Protein AF-A0A535DMN7-F1 (afdb_monomer)

pLDDT: mean 96.38, std 3.2, range [77.69, 98.88]

Sequence (242 aa):
MRTTVVGSYPKIPNRPRPARLRLAINRRDRGEITDEEVAAVQDEVTLEVMEEQAEAGLDIITDGQVRWDDDQTYVMRALTGVEIGSLERYMDTNTYYRQPEIVGPVSWREPILVRDFQFAKEKSRKPVKAIITGAYTLAALSLDRHYGSRENLALAIAEALRDEIQALDAAGAEHIQVNDPMIVRSKDDVRTIRRTLNSMLDGVSAETGVYSWFGDAKGLLPALLDTPASVIGLDFVQGLDN

Solvent-accessible surface area (backbone atoms only — not comparable to full-atom values): 13164 Å² total; per-residue (Å²): 136,89,43,64,75,96,47,79,46,79,65,62,54,67,83,91,52,74,44,57,52,60,52,41,51,58,35,36,77,72,69,76,46,53,72,68,60,38,48,53,46,43,53,54,50,29,52,54,51,36,49,51,40,50,75,73,63,41,55,35,40,41,54,21,62,58,80,42,88,36,84,50,41,54,65,46,62,67,31,42,32,42,45,80,53,59,82,40,72,45,79,96,54,98,48,66,37,45,31,39,31,30,73,41,73,56,37,63,83,70,77,80,55,45,68,61,46,49,56,43,48,76,74,46,95,53,56,47,42,42,76,45,62,24,28,54,29,50,36,74,61,33,48,74,73,57,66,87,38,63,62,57,41,12,45,38,42,7,54,27,44,19,57,43,48,47,47,31,37,75,74,64,33,61,29,40,35,32,44,27,44,47,52,52,78,40,59,92,44,48,69,51,51,40,51,22,50,39,46,33,48,61,92,58,83,37,52,30,27,42,31,36,42,91,26,32,45,67,94,39,49,71,53,54,69,74,32,75,47,77,38,81,45,73,27,77,81,66,6,80,68,101

Nearest PDB structures (foldseek):
  4l64-assembly1_A  TM=8.401E-01  e=7.579E-16  Candida albicans SC5314
  3ppf-assembly1_A  TM=8.282E-01  e=5.667E-16  Candida albicans
  4l6o-assembly1_A  TM=8.278E-01  e=1.437E-15  Candida albicans SC5314
  4l61-assembly1_A  TM=8.411E-01  e=5.802E-15  Candida albicans SC5314
  4l65-assembly1_A  TM=7.862E-01  e=3.243E-15  Candida albicans SC5314

Foldseek 3Di:
DAFEDQAADDCQDDPPDHSQLVVLVVCVVVVNDDVVVSVVSLLVVLLVQQVVCVVVPHQEYESNCNVDPDQACQVQVQWPQWDFADWDDDPPDPDIDTAIERREQTAHDDARCLVVQLSSVVSHPHQYEAEHEFLLQNLVRHHYPYQPDSLRSSQSSLQRLLVNLVSNLVSPRQHYEYEYACCQVPLVVLVSSLNSQQSNCPPHPHQYEYAYDQEACVSNVVSRVVHPHPYYHGYVPNHVPD

Mean predicted aligned error: 2.99 Å

Secondary structure (DSSP, 8-state):
------S---SSPPTTS--HHHHHHHHHHTTSS-HHHHHHHHHHHHHHHHHHHHHTT-SSB--TTTT-SSTTHHHHTTSTTEEEEEEEE-TTSS-EEEEEEE-S-----S-SSHHHHHHHHHH-SS-BEEEEE-HHHHHHTSEESSSSSHHHHHHHHHHHHHHHHHHHHHTT-SEEEEE-GGGGG-GGGHHHHHHHHHHHHTT--SEEEEE--SS--TTTHHHHHTSS-SEEE--TTT-TT-

Radius of gyration: 17.62 Å; Cα contacts (8 Å, |Δi|>4): 448; chains: 1; bounding box: 43×40×42 Å

Structure (mmCIF, N/CA/C/O backbone):
data_AF-A0A535DMN7-F1
#
_entry.id   AF-A0A535DMN7-F1
#
loop_
_atom_site.group_PDB
_atom_site.id
_atom_site.type_symbol
_atom_site.label_atom_id
_atom_site.label_alt_id
_atom_site.label_comp_id
_atom_site.label_asym_id
_atom_site.label_entity_id
_atom_site.label_seq_id
_atom_site.pdbx_PDB_ins_code
_atom_site.Cartn_x
_atom_site.Cartn_y
_atom_site.Cartn_z
_atom_site.occupancy
_atom_site.B_iso_or_equiv
_atom_site.auth_seq_id
_atom_site.auth_comp_id
_atom_site.auth_asym_id
_atom_site.auth_atom_id
_atom_site.pdbx_PDB_model_num
ATOM 1 N N . MET A 1 1 ? -14.700 -20.522 -2.788 1.00 83.69 1 MET A N 1
ATOM 2 C CA . MET A 1 1 ? -13.655 -19.818 -2.016 1.00 83.69 1 MET A CA 1
ATOM 3 C C . MET A 1 1 ? -12.766 -19.126 -3.032 1.00 83.69 1 MET A C 1
ATOM 5 O O . MET A 1 1 ? -12.357 -19.818 -3.951 1.00 83.69 1 MET A O 1
ATOM 9 N N . ARG A 1 2 ? -12.573 -17.802 -2.938 1.00 94.00 2 ARG A N 1
ATOM 10 C CA . ARG A 1 2 ? -11.680 -17.050 -3.838 1.00 94.00 2 ARG A CA 1
ATOM 11 C C . ARG A 1 2 ? -10.248 -17.133 -3.300 1.00 94.00 2 ARG A C 1
ATOM 13 O O . ARG A 1 2 ? -10.058 -17.059 -2.089 1.00 94.00 2 ARG A O 1
ATOM 20 N N . THR A 1 3 ? -9.269 -17.289 -4.178 1.00 97.06 3 THR A N 1
ATOM 21 C CA . THR A 1 3 ? -7.837 -17.338 -3.860 1.00 97.06 3 THR A CA 1
ATOM 22 C C . THR A 1 3 ? -7.132 -16.065 -4.333 1.00 97.06 3 THR A C 1
ATOM 24 O O . THR A 1 3 ? -7.413 -15.540 -5.408 1.00 97.06 3 THR A O 1
ATOM 27 N N . THR A 1 4 ? -6.227 -15.543 -3.508 1.00 97.69 4 THR A N 1
ATOM 28 C CA . THR A 1 4 ? -5.419 -14.340 -3.772 1.00 97.69 4 THR A CA 1
ATOM 29 C C . THR A 1 4 ? -4.150 -14.406 -2.926 1.00 97.69 4 THR A C 1
ATOM 31 O O . THR A 1 4 ? -4.082 -15.166 -1.960 1.00 97.69 4 THR A O 1
ATOM 34 N N . VAL A 1 5 ? -3.166 -13.566 -3.238 1.00 96.25 5 VAL A N 1
ATOM 35 C CA . VAL A 1 5 ? -2.023 -13.275 -2.355 1.00 96.25 5 VAL A CA 1
ATOM 36 C C . VAL A 1 5 ? -2.242 -11.982 -1.570 1.00 96.25 5 VAL A C 1
ATOM 38 O O . VAL A 1 5 ? -3.097 -11.173 -1.941 1.00 96.25 5 VAL A O 1
ATOM 41 N N . VAL A 1 6 ? -1.480 -11.781 -0.488 1.00 93.44 6 VAL A N 1
ATOM 42 C CA . VAL A 1 6 ? -1.504 -10.529 0.290 1.00 93.44 6 VAL A CA 1
ATOM 43 C C . VAL A 1 6 ? -1.034 -9.373 -0.585 1.00 93.44 6 VAL A C 1
ATOM 45 O O . VAL A 1 6 ? -1.768 -8.405 -0.721 1.00 93.44 6 VAL A O 1
ATOM 48 N N . GLY A 1 7 ? 0.125 -9.479 -1.237 1.00 84.94 7 GLY A N 1
ATOM 49 C CA . GLY A 1 7 ? 0.566 -8.408 -2.123 1.00 84.94 7 GLY A CA 1
ATOM 50 C C . GLY A 1 7 ? 1.952 -8.560 -2.693 1.00 84.94 7 GLY A C 1
ATOM 51 O O . GLY A 1 7 ? 2.097 -8.844 -3.882 1.00 84.94 7 GLY A O 1
ATOM 52 N N . SER A 1 8 ? 2.943 -8.351 -1.833 1.00 88.19 8 SER A N 1
ATOM 53 C CA . SER A 1 8 ? 4.337 -8.256 -2.231 1.00 88.19 8 SER A CA 1
ATOM 54 C C . SER A 1 8 ? 4.855 -9.578 -2.789 1.00 88.19 8 SER A C 1
ATOM 56 O O . SER A 1 8 ? 4.625 -10.658 -2.238 1.00 88.19 8 SER A O 1
ATOM 58 N N . TYR A 1 9 ? 5.570 -9.478 -3.908 1.00 91.81 9 TYR A N 1
ATOM 59 C CA . TYR A 1 9 ? 6.209 -10.606 -4.569 1.00 91.81 9 TYR A CA 1
ATOM 60 C C . TYR A 1 9 ? 7.736 -10.460 -4.513 1.00 91.81 9 TYR A C 1
ATOM 62 O O . TYR A 1 9 ? 8.255 -9.340 -4.600 1.00 91.81 9 TYR A O 1
ATOM 70 N N . PRO A 1 10 ? 8.504 -11.557 -4.370 1.00 90.12 10 PRO A N 1
ATOM 71 C CA . PRO A 1 10 ? 9.959 -11.479 -4.385 1.00 90.12 10 PRO A CA 1
ATOM 72 C C . PRO A 1 10 ? 10.499 -10.841 -5.676 1.00 90.12 10 PRO A C 1
ATOM 74 O O . PRO A 1 10 ? 10.391 -11.399 -6.762 1.00 90.12 10 PRO A O 1
ATOM 77 N N . LYS A 1 11 ? 11.161 -9.683 -5.547 1.00 88.38 11 LYS A N 1
ATOM 78 C CA . LYS A 1 11 ? 11.798 -8.954 -6.669 1.00 88.38 11 LYS A CA 1
ATOM 79 C C . LYS A 1 11 ? 13.062 -9.640 -7.198 1.00 88.38 11 LYS A C 1
ATOM 81 O O . LYS A 1 11 ? 13.561 -9.314 -8.275 1.00 88.38 11 LYS A O 1
ATOM 86 N N . ILE A 1 12 ? 13.632 -10.539 -6.397 1.00 86.69 12 ILE A N 1
ATOM 87 C CA . ILE A 1 12 ? 14.799 -11.344 -6.749 1.00 86.69 12 ILE A CA 1
ATOM 88 C C . ILE A 1 12 ? 14.289 -12.763 -6.996 1.00 86.69 12 ILE A C 1
ATOM 90 O O . ILE A 1 12 ? 13.889 -13.425 -6.036 1.00 86.69 12 ILE A O 1
ATOM 94 N N . PRO A 1 13 ? 14.288 -13.236 -8.251 1.00 85.31 13 PRO A N 1
ATOM 95 C CA . PRO A 1 13 ? 13.779 -14.557 -8.560 1.00 85.31 13 PRO A CA 1
ATOM 96 C C . PRO A 1 13 ? 14.750 -15.643 -8.081 1.00 85.31 13 PRO A C 1
ATOM 98 O O . PRO A 1 13 ? 15.949 -15.412 -7.883 1.00 85.31 13 PRO A O 1
ATOM 101 N N . ASN A 1 14 ? 14.234 -16.863 -7.940 1.00 84.69 14 ASN A N 1
ATOM 102 C CA . ASN A 1 14 ? 15.066 -18.031 -7.683 1.00 84.69 14 ASN A CA 1
ATOM 103 C C . ASN A 1 14 ? 15.996 -18.309 -8.873 1.00 84.69 14 ASN A C 1
ATOM 105 O O . ASN A 1 14 ? 15.648 -18.104 -10.041 1.00 84.69 14 ASN A O 1
ATOM 109 N N . ARG A 1 15 ? 17.189 -18.840 -8.583 1.00 77.69 15 ARG A N 1
ATOM 110 C CA . ARG A 1 15 ? 18.098 -19.322 -9.632 1.00 77.69 15 ARG A CA 1
ATOM 111 C C . ARG A 1 15 ? 17.402 -20.411 -10.469 1.00 77.69 15 ARG A C 1
ATOM 113 O O . ARG A 1 15 ? 16.672 -21.218 -9.899 1.00 77.69 15 ARG A O 1
ATOM 120 N N . PRO A 1 16 ? 17.643 -20.469 -11.792 1.00 85.75 16 PRO A N 1
ATOM 121 C CA . PRO A 1 16 ? 18.689 -19.759 -12.538 1.00 85.75 16 PRO A CA 1
ATOM 122 C C . PRO A 1 16 ? 18.285 -18.381 -13.097 1.00 85.75 16 PRO A C 1
ATOM 124 O O . PRO A 1 16 ? 19.069 -17.801 -13.847 1.00 85.75 16 PRO A O 1
ATOM 127 N N . ARG A 1 17 ? 17.101 -17.839 -12.772 1.00 85.19 17 ARG A N 1
ATOM 128 C CA . ARG A 1 17 ? 16.647 -16.572 -13.367 1.00 85.19 17 ARG A CA 1
ATOM 129 C C . ARG A 1 17 ? 17.507 -15.385 -12.904 1.00 85.19 17 ARG A C 1
ATOM 131 O O . ARG A 1 17 ? 17.842 -15.296 -11.720 1.00 85.19 17 ARG A O 1
ATOM 138 N N . PRO A 1 18 ? 17.878 -14.462 -13.809 1.00 86.62 18 PRO A N 1
ATOM 139 C CA . PRO A 1 18 ? 18.653 -13.285 -13.442 1.00 86.62 18 PRO A CA 1
ATOM 140 C C . PRO A 1 18 ? 17.801 -12.279 -12.658 1.00 86.62 18 PRO A C 1
ATOM 142 O O . PRO A 1 18 ? 16.643 -12.038 -12.987 1.00 86.62 18 PRO A O 1
ATOM 145 N N . ALA A 1 19 ? 18.396 -11.618 -11.662 1.00 92.75 19 ALA A N 1
ATOM 146 C CA . ALA A 1 19 ? 17.755 -10.551 -10.889 1.00 92.75 19 ALA A CA 1
ATOM 147 C C . ALA A 1 19 ? 17.706 -9.224 -11.678 1.00 92.75 19 ALA A C 1
ATOM 149 O O . ALA A 1 19 ? 18.347 -8.241 -11.301 1.00 92.75 19 ALA A O 1
ATOM 150 N N . ARG A 1 20 ? 16.980 -9.217 -12.806 1.00 94.19 20 ARG A N 1
ATOM 151 C CA . ARG A 1 20 ? 16.970 -8.133 -13.811 1.00 94.19 20 ARG A CA 1
ATOM 152 C C . ARG A 1 20 ? 16.668 -6.768 -13.202 1.00 94.19 20 ARG A C 1
ATOM 154 O O . ARG A 1 20 ? 17.431 -5.833 -13.423 1.00 94.19 20 ARG A O 1
ATOM 161 N N . LEU A 1 21 ? 15.633 -6.684 -12.367 1.00 95.19 21 LEU A N 1
ATOM 162 C CA . LEU A 1 21 ? 15.247 -5.440 -11.705 1.00 95.19 21 LEU A CA 1
ATOM 163 C C . LEU A 1 21 ? 16.353 -4.906 -10.785 1.00 95.19 21 LEU A C 1
ATOM 165 O O . LEU A 1 21 ? 16.725 -3.739 -10.869 1.00 95.19 21 LEU A O 1
ATOM 169 N N . ARG A 1 22 ? 16.956 -5.770 -9.959 1.00 94.69 22 ARG A N 1
ATOM 170 C CA . ARG A 1 22 ? 18.073 -5.383 -9.082 1.00 94.69 22 ARG A CA 1
ATOM 171 C C . ARG A 1 22 ? 19.278 -4.891 -9.882 1.00 94.69 22 ARG A C 1
ATOM 173 O O . ARG A 1 22 ? 19.917 -3.920 -9.488 1.00 94.69 22 ARG A O 1
ATOM 180 N N . LEU A 1 23 ? 19.594 -5.557 -10.992 1.00 95.50 23 LEU A N 1
ATOM 181 C CA . LEU A 1 23 ? 20.683 -5.148 -11.875 1.00 95.50 23 LEU A CA 1
ATOM 182 C C . LEU A 1 23 ? 20.391 -3.793 -12.526 1.00 95.50 23 LEU A C 1
ATOM 184 O O . LEU A 1 23 ? 21.277 -2.946 -12.526 1.00 95.50 23 LEU A O 1
ATOM 188 N N . ALA A 1 24 ? 19.172 -3.569 -13.019 1.00 96.88 24 ALA A N 1
ATOM 189 C CA . ALA A 1 24 ? 18.755 -2.296 -13.603 1.00 96.88 24 ALA A CA 1
ATOM 190 C C . ALA A 1 24 ? 18.860 -1.147 -12.588 1.00 96.88 24 ALA A C 1
ATOM 192 O O . ALA A 1 24 ? 19.550 -0.168 -12.855 1.00 96.88 24 ALA A O 1
ATOM 193 N N . ILE A 1 25 ? 18.307 -1.317 -11.382 1.00 95.62 25 ILE A N 1
ATOM 194 C CA . ILE A 1 25 ? 18.413 -0.331 -10.291 1.00 95.62 25 ILE A CA 1
ATOM 195 C C . ILE A 1 25 ? 19.882 0.013 -10.006 1.00 95.62 25 ILE A C 1
ATOM 197 O O . ILE A 1 25 ? 20.256 1.182 -9.987 1.00 95.62 25 ILE A O 1
ATOM 201 N N . ASN A 1 26 ? 20.747 -0.999 -9.879 1.00 96.12 26 ASN A N 1
ATOM 202 C CA . ASN A 1 26 ? 22.170 -0.773 -9.625 1.00 96.12 26 ASN A CA 1
ATOM 203 C C . ASN A 1 26 ? 22.876 -0.047 -10.788 1.00 96.12 26 ASN A C 1
ATOM 205 O O . ASN A 1 26 ? 23.845 0.669 -10.553 1.00 96.12 26 ASN A O 1
ATOM 209 N N . ARG A 1 27 ? 22.464 -0.276 -12.044 1.00 97.69 27 ARG A N 1
ATOM 210 C CA . ARG A 1 27 ? 23.005 0.424 -13.225 1.00 97.69 27 ARG A CA 1
ATOM 211 C C . ARG A 1 27 ? 22.558 1.886 -13.243 1.00 97.69 27 ARG A C 1
ATOM 213 O O . ARG A 1 27 ? 23.389 2.759 -13.473 1.00 97.69 27 ARG A O 1
ATOM 220 N N . ARG A 1 28 ? 21.290 2.153 -12.917 1.00 97.56 28 ARG A N 1
ATOM 221 C CA . ARG A 1 28 ? 20.745 3.509 -12.750 1.00 97.56 28 ARG A CA 1
ATOM 222 C C . ARG A 1 28 ? 21.489 4.268 -11.657 1.00 97.56 28 ARG A C 1
ATOM 224 O O . ARG A 1 28 ? 21.907 5.394 -11.888 1.00 97.56 28 ARG A O 1
ATOM 231 N N . ASP A 1 29 ? 21.763 3.634 -10.514 1.00 95.56 29 ASP A N 1
ATOM 232 C CA . ASP A 1 29 ? 22.542 4.243 -9.417 1.00 95.56 29 ASP A CA 1
ATOM 233 C C . ASP A 1 29 ? 23.961 4.658 -9.836 1.00 95.56 29 ASP A C 1
ATOM 235 O O . ASP A 1 29 ? 24.544 5.571 -9.253 1.00 95.56 29 ASP A O 1
ATOM 239 N N . ARG A 1 30 ? 24.525 3.995 -10.854 1.00 97.50 30 ARG A N 1
ATOM 240 C CA . ARG A 1 30 ? 25.829 4.331 -11.447 1.00 97.50 30 ARG A CA 1
ATOM 241 C C . ARG A 1 30 ? 25.729 5.289 -12.640 1.00 97.50 30 ARG A C 1
ATOM 243 O O . ARG A 1 30 ? 26.754 5.596 -13.241 1.00 97.50 30 ARG A O 1
ATOM 250 N N . GLY A 1 31 ? 24.527 5.749 -12.992 1.00 97.75 31 GLY A N 1
ATOM 251 C CA . GLY A 1 31 ? 24.276 6.616 -14.145 1.00 97.75 31 GLY A CA 1
ATOM 252 C C . GLY A 1 31 ? 24.441 5.921 -15.501 1.00 97.75 31 GLY A C 1
ATOM 253 O O . GLY A 1 31 ? 24.682 6.587 -16.501 1.00 97.75 31 GLY A O 1
ATOM 254 N N . GLU A 1 32 ? 24.361 4.587 -15.546 1.00 98.19 32 GLU A N 1
ATOM 255 C CA . GLU A 1 32 ? 24.573 3.801 -16.772 1.00 98.19 32 GLU A CA 1
ATOM 256 C C . GLU A 1 32 ? 23.306 3.608 -17.613 1.00 98.19 32 GLU A C 1
ATOM 258 O O . GLU A 1 32 ? 23.418 3.232 -18.778 1.00 98.19 32 GLU A O 1
ATOM 263 N N . ILE A 1 33 ? 22.128 3.778 -17.008 1.00 98.25 33 ILE A N 1
ATOM 264 C CA . ILE A 1 33 ? 20.815 3.708 -17.663 1.00 98.25 33 ILE A CA 1
ATOM 265 C C . ILE A 1 33 ? 19.892 4.783 -17.084 1.00 98.25 33 ILE A C 1
ATOM 267 O O . ILE A 1 33 ? 20.121 5.245 -15.961 1.00 98.25 33 ILE A O 1
ATOM 271 N N . THR A 1 34 ? 18.860 5.164 -17.831 1.00 98.12 34 THR A N 1
ATOM 272 C CA . THR A 1 34 ? 17.868 6.162 -17.409 1.00 98.12 34 THR A CA 1
ATOM 273 C C . THR A 1 34 ? 16.779 5.561 -16.515 1.00 98.12 34 THR A C 1
ATOM 275 O O . THR A 1 34 ? 16.639 4.339 -16.400 1.00 98.12 34 THR A O 1
ATOM 278 N N . ASP A 1 35 ? 15.976 6.420 -15.882 1.00 96.62 35 ASP A N 1
ATOM 279 C CA . ASP A 1 35 ? 14.810 5.976 -15.111 1.00 96.62 35 ASP A CA 1
ATOM 280 C C . ASP A 1 35 ? 13.743 5.333 -16.018 1.00 96.62 35 ASP A C 1
ATOM 282 O O . ASP A 1 35 ? 13.076 4.388 -15.599 1.00 96.62 35 ASP A O 1
ATOM 286 N N . GLU A 1 36 ? 13.623 5.755 -17.283 1.00 97.38 36 GLU A N 1
ATOM 287 C CA . GLU A 1 36 ? 12.744 5.110 -18.268 1.00 97.38 36 GLU A CA 1
ATOM 288 C C . GLU A 1 36 ? 13.196 3.681 -18.596 1.00 97.38 36 GLU A C 1
ATOM 290 O O . GLU A 1 36 ? 12.365 2.781 -18.715 1.00 97.38 36 GLU A O 1
ATOM 295 N N . GLU A 1 37 ? 14.507 3.444 -18.701 1.00 98.00 37 GLU A N 1
ATOM 296 C CA . GLU A 1 37 ? 15.048 2.097 -18.905 1.00 98.00 37 GLU A CA 1
ATOM 297 C C . GLU A 1 37 ? 14.795 1.197 -17.683 1.00 98.00 37 GLU A C 1
ATOM 299 O O . GLU A 1 37 ? 14.490 0.014 -17.840 1.00 98.00 37 GLU A O 1
ATOM 304 N N . VAL A 1 38 ? 14.857 1.741 -16.459 1.00 97.56 38 VAL A N 1
ATOM 305 C CA . VAL A 1 38 ? 14.448 1.006 -15.247 1.00 97.56 38 VAL A CA 1
ATOM 306 C C . VAL A 1 38 ? 12.947 0.725 -15.255 1.00 97.56 38 VAL A C 1
ATOM 308 O O . VAL A 1 38 ? 12.547 -0.396 -14.937 1.00 97.56 38 VAL A O 1
ATOM 311 N N . ALA A 1 39 ? 12.124 1.704 -15.636 1.00 96.81 39 ALA A N 1
ATOM 312 C CA . ALA A 1 39 ? 10.676 1.551 -15.709 1.00 96.81 39 ALA A CA 1
ATOM 313 C C . ALA A 1 39 ? 10.274 0.441 -16.691 1.00 96.81 39 ALA A C 1
ATOM 315 O O . ALA A 1 39 ? 9.429 -0.381 -16.354 1.00 96.81 39 ALA A O 1
ATOM 316 N N . ALA A 1 40 ? 10.942 0.332 -17.844 1.00 97.44 40 ALA A N 1
ATOM 317 C CA . ALA A 1 40 ? 10.719 -0.769 -18.783 1.00 97.44 40 ALA A CA 1
ATOM 318 C C . ALA A 1 40 ? 11.027 -2.146 -18.160 1.00 97.44 40 ALA A C 1
ATOM 320 O O . ALA A 1 40 ? 10.266 -3.096 -18.333 1.00 97.44 40 ALA A O 1
ATOM 321 N N . VAL A 1 41 ? 12.103 -2.262 -17.371 1.00 97.19 41 VAL A N 1
ATOM 322 C CA . VAL A 1 41 ? 12.414 -3.512 -16.652 1.00 97.19 41 VAL A CA 1
ATOM 323 C C . VAL A 1 41 ? 11.381 -3.806 -15.562 1.00 97.19 41 VAL A C 1
ATOM 325 O O . VAL A 1 41 ? 11.032 -4.966 -15.346 1.00 97.19 41 VAL A O 1
ATOM 328 N N . GLN A 1 42 ? 10.881 -2.782 -14.868 1.00 97.25 42 GLN A N 1
ATOM 329 C CA . GLN A 1 42 ? 9.795 -2.946 -13.902 1.00 97.25 42 GLN A CA 1
ATOM 330 C C . GLN A 1 42 ? 8.513 -3.445 -14.579 1.00 97.25 42 GLN A C 1
ATOM 332 O O . GLN A 1 42 ? 7.923 -4.394 -14.077 1.00 97.25 42 GLN A O 1
ATOM 337 N N . ASP A 1 43 ? 8.130 -2.871 -15.725 1.00 97.44 43 ASP A N 1
ATOM 338 C CA . ASP A 1 43 ? 6.979 -3.308 -16.527 1.00 97.44 43 ASP A CA 1
ATOM 339 C C . ASP A 1 43 ? 7.087 -4.803 -16.866 1.00 97.44 43 ASP A C 1
ATOM 341 O O . ASP A 1 43 ? 6.161 -5.571 -16.611 1.00 97.44 43 ASP A O 1
ATOM 345 N N . GLU A 1 44 ? 8.240 -5.240 -17.383 1.00 96.25 44 GLU A N 1
ATOM 346 C CA . GLU A 1 44 ? 8.486 -6.647 -17.720 1.00 96.25 44 GLU A CA 1
ATOM 347 C C . GLU A 1 44 ? 8.382 -7.580 -16.505 1.00 96.25 44 GLU A C 1
ATOM 349 O O . GLU A 1 44 ? 7.828 -8.674 -16.613 1.00 96.25 44 GLU A O 1
ATOM 354 N N . VAL A 1 45 ? 8.922 -7.171 -15.353 1.00 96.31 45 VAL A N 1
ATOM 355 C CA . VAL A 1 45 ? 8.882 -7.978 -14.125 1.00 96.31 45 VAL A CA 1
ATOM 356 C C . VAL A 1 45 ? 7.472 -8.020 -13.534 1.00 96.31 45 VAL A C 1
ATOM 358 O O . VAL A 1 45 ? 7.050 -9.081 -13.086 1.00 96.31 45 VAL A O 1
ATOM 361 N N . THR A 1 46 ? 6.713 -6.920 -13.580 1.00 96.81 46 THR A N 1
ATOM 362 C CA . THR A 1 46 ? 5.295 -6.904 -13.187 1.00 96.81 46 THR A CA 1
ATOM 363 C C . THR A 1 46 ? 4.495 -7.917 -14.007 1.00 96.81 46 THR A C 1
ATOM 365 O O . THR A 1 46 ? 3.753 -8.712 -13.435 1.00 96.81 46 THR A O 1
ATOM 368 N N . LEU A 1 47 ? 4.682 -7.943 -15.332 1.00 97.00 47 LEU A N 1
ATOM 369 C CA . LEU A 1 47 ? 3.991 -8.896 -16.206 1.00 97.00 47 LEU A CA 1
ATOM 370 C C . LEU A 1 47 ? 4.378 -10.352 -15.918 1.00 97.00 47 LEU A C 1
ATOM 372 O O . LEU A 1 47 ? 3.499 -11.209 -15.890 1.00 97.00 47 LEU A O 1
ATOM 376 N N . GLU A 1 48 ? 5.662 -10.629 -15.667 1.00 95.12 48 GLU A N 1
ATOM 377 C CA . GLU A 1 48 ? 6.134 -11.966 -15.271 1.00 95.12 48 GLU A CA 1
ATOM 378 C C . GLU A 1 48 ? 5.433 -12.432 -13.986 1.00 95.12 48 GLU A C 1
ATOM 380 O O . GLU A 1 48 ? 4.878 -13.526 -13.947 1.00 95.12 48 GLU A O 1
ATOM 385 N N . VAL A 1 49 ? 5.388 -11.579 -12.958 1.00 95.81 49 VAL A N 1
ATOM 386 C CA . VAL A 1 49 ? 4.732 -11.889 -11.679 1.00 95.81 49 VAL A CA 1
ATOM 387 C C . VAL A 1 49 ? 3.232 -12.134 -11.847 1.00 95.81 49 VAL A C 1
ATOM 389 O O . VAL A 1 49 ? 2.685 -13.061 -11.250 1.00 95.81 49 VAL A O 1
ATOM 392 N N . MET A 1 50 ? 2.555 -11.313 -12.648 1.00 97.25 50 MET A N 1
ATOM 393 C CA . MET A 1 50 ? 1.123 -11.464 -12.900 1.00 97.25 50 MET A CA 1
ATOM 394 C C . MET A 1 50 ? 0.801 -12.764 -13.641 1.00 97.25 50 MET A C 1
ATOM 396 O O . MET A 1 50 ? -0.178 -13.428 -13.297 1.00 97.25 50 MET A O 1
ATOM 400 N N . GLU A 1 51 ? 1.618 -13.142 -14.628 1.00 96.38 51 GLU A N 1
ATOM 401 C CA . GLU A 1 51 ? 1.444 -14.405 -15.349 1.00 96.38 51 GLU A CA 1
ATOM 402 C C . GLU A 1 51 ? 1.663 -15.595 -14.410 1.00 96.38 51 GLU A C 1
ATOM 404 O O . GLU A 1 51 ? 0.825 -16.489 -14.366 1.00 96.38 51 GLU A O 1
ATOM 409 N N . GLU A 1 52 ? 2.703 -15.573 -13.567 1.00 95.50 52 GLU A N 1
ATOM 410 C CA . GLU A 1 52 ? 2.937 -16.634 -12.576 1.00 95.50 52 GLU A CA 1
ATOM 411 C C . GLU A 1 52 ? 1.768 -16.795 -11.602 1.00 95.50 52 GLU A C 1
ATOM 413 O O . GLU A 1 52 ? 1.339 -17.911 -11.306 1.00 95.50 52 GLU A O 1
ATOM 418 N N . GLN A 1 53 ? 1.226 -15.679 -11.111 1.00 97.31 53 GLN A N 1
ATOM 419 C CA . GLN A 1 53 ? 0.041 -15.681 -10.257 1.00 97.31 53 GLN A CA 1
ATOM 420 C C . GLN A 1 53 ? -1.180 -16.278 -10.977 1.00 97.31 53 GLN A C 1
ATOM 422 O O . GLN A 1 53 ? -1.937 -17.053 -10.383 1.00 97.31 53 GLN A O 1
ATOM 427 N N . ALA A 1 54 ? -1.372 -15.947 -12.256 1.00 97.06 54 ALA A N 1
ATOM 428 C CA . ALA A 1 54 ? -2.468 -16.467 -13.063 1.00 97.06 54 ALA A CA 1
ATOM 429 C C . ALA A 1 54 ? -2.313 -17.969 -13.367 1.00 97.06 54 ALA A C 1
ATOM 431 O O . ALA A 1 54 ? -3.284 -18.717 -13.215 1.00 97.06 54 ALA A O 1
ATOM 432 N N . GLU A 1 55 ? -1.111 -18.417 -13.738 1.00 97.19 55 GLU A N 1
ATOM 433 C CA . GLU A 1 55 ? -0.759 -19.824 -13.979 1.00 97.19 55 GLU A CA 1
ATOM 434 C C . GLU A 1 55 ? -0.878 -20.674 -12.707 1.00 97.19 55 GLU A C 1
ATOM 436 O O . GLU A 1 55 ? -1.319 -21.823 -12.767 1.00 97.19 55 GLU A O 1
ATOM 441 N N . ALA A 1 56 ? -0.572 -20.095 -11.541 1.00 97.06 56 ALA A N 1
ATOM 442 C CA . ALA A 1 56 ? -0.786 -20.723 -10.237 1.00 97.06 56 ALA A CA 1
ATOM 443 C C . ALA A 1 56 ? -2.275 -20.890 -9.874 1.00 97.06 56 ALA A C 1
ATOM 445 O O . ALA A 1 56 ? -2.601 -21.524 -8.869 1.00 97.06 56 ALA A O 1
ATOM 446 N N . GLY A 1 57 ? -3.187 -20.342 -10.682 1.00 97.25 57 GLY A N 1
ATOM 447 C CA . GLY A 1 57 ? -4.626 -20.506 -10.517 1.00 97.25 57 GLY A CA 1
ATOM 448 C C . GLY A 1 57 ? -5.272 -19.519 -9.547 1.00 97.25 57 GLY A C 1
ATOM 449 O O . GLY A 1 57 ? -6.421 -19.742 -9.177 1.00 97.25 57 GLY A O 1
ATOM 450 N N . LEU A 1 58 ? -4.593 -18.428 -9.165 1.00 97.88 58 LEU A N 1
ATOM 451 C CA . LEU A 1 58 ? -5.183 -17.405 -8.294 1.00 97.88 58 LEU A CA 1
ATOM 452 C C . LEU A 1 58 ? -6.398 -16.749 -8.960 1.00 97.88 58 LEU A C 1
ATOM 454 O O . LEU A 1 58 ? -6.375 -16.466 -10.160 1.00 97.88 58 LEU A O 1
ATOM 458 N N . ASP A 1 59 ? -7.467 -16.512 -8.201 1.00 98.12 59 ASP A N 1
ATOM 459 C CA . ASP A 1 59 ? -8.693 -15.881 -8.709 1.00 98.12 59 ASP A CA 1
ATOM 460 C C . ASP A 1 59 ? -8.527 -14.368 -8.872 1.00 98.12 59 ASP A C 1
ATOM 462 O O . ASP A 1 59 ? -8.999 -13.802 -9.857 1.00 98.12 59 ASP A O 1
ATOM 466 N N . ILE A 1 60 ? -7.834 -13.735 -7.922 1.00 98.12 60 ILE A N 1
ATOM 467 C CA . ILE A 1 60 ? -7.505 -12.307 -7.909 1.00 98.12 60 ILE A CA 1
ATOM 468 C C . ILE A 1 60 ? -5.986 -12.183 -7.768 1.00 98.12 60 ILE A C 1
ATOM 470 O O . ILE A 1 60 ? -5.391 -12.818 -6.892 1.00 98.12 60 ILE A O 1
ATOM 474 N N . ILE A 1 61 ? -5.367 -11.377 -8.629 1.00 98.25 61 ILE A N 1
ATOM 475 C CA . ILE A 1 61 ? -3.909 -11.202 -8.681 1.00 98.25 61 ILE A CA 1
ATOM 476 C C . ILE A 1 61 ? -3.493 -9.782 -8.284 1.00 98.25 61 ILE A C 1
ATOM 478 O O . ILE A 1 61 ? -4.329 -8.892 -8.116 1.00 98.25 61 ILE A O 1
ATOM 482 N N . THR A 1 62 ? -2.190 -9.567 -8.132 1.00 97.94 62 THR A N 1
ATOM 483 C CA . THR A 1 62 ? -1.580 -8.270 -7.797 1.00 97.94 62 THR A CA 1
ATOM 484 C C . THR A 1 62 ? -0.472 -7.935 -8.797 1.00 97.94 62 THR A C 1
ATOM 486 O O . THR A 1 62 ? 0.008 -8.808 -9.518 1.00 97.94 62 THR A O 1
ATOM 489 N N . ASP A 1 63 ? -0.015 -6.684 -8.812 1.00 97.00 63 ASP A N 1
ATOM 490 C CA . ASP A 1 63 ?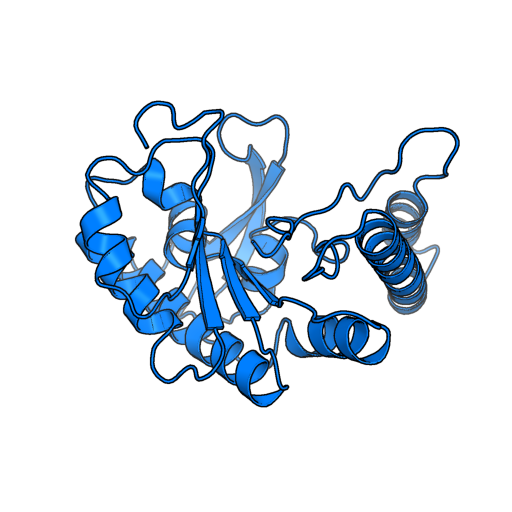 1.181 -6.259 -9.558 1.00 97.00 63 ASP A CA 1
ATOM 491 C C . ASP A 1 63 ? 2.505 -6.695 -8.882 1.00 97.00 63 ASP A C 1
ATOM 493 O O . ASP A 1 63 ? 3.603 -6.384 -9.354 1.00 97.00 63 ASP A O 1
ATOM 497 N N . GLY A 1 64 ? 2.402 -7.384 -7.739 1.00 96.38 64 GLY A N 1
ATOM 498 C CA . GLY A 1 64 ? 3.514 -7.832 -6.910 1.00 96.38 64 GLY A CA 1
ATOM 499 C C . GLY A 1 64 ? 4.229 -6.729 -6.128 1.00 96.38 64 GLY A C 1
ATOM 500 O O . GLY A 1 64 ? 5.243 -7.031 -5.495 1.00 96.38 64 GLY A O 1
ATOM 501 N N . GLN A 1 65 ? 3.761 -5.471 -6.184 1.00 95.88 65 GLN A N 1
ATOM 502 C CA . GLN A 1 65 ? 4.435 -4.293 -5.614 1.00 95.88 65 GLN A CA 1
ATOM 503 C C . GLN A 1 65 ? 5.925 -4.209 -6.012 1.00 95.88 65 GLN A C 1
ATOM 505 O O . GLN A 1 65 ? 6.788 -3.756 -5.252 1.00 95.88 65 GLN A O 1
ATOM 510 N N . VAL A 1 66 ? 6.269 -4.688 -7.213 1.00 94.56 66 VAL A N 1
ATOM 511 C CA . VAL A 1 66 ? 7.673 -4.841 -7.631 1.00 94.56 66 VAL A CA 1
ATOM 512 C C . VAL A 1 66 ? 8.380 -3.499 -7.828 1.00 94.56 66 VAL A C 1
ATOM 514 O O . VAL A 1 66 ? 9.599 -3.432 -7.680 1.00 94.56 66 VAL A O 1
ATOM 517 N N . ARG A 1 67 ? 7.619 -2.433 -8.109 1.00 95.06 67 ARG A N 1
ATOM 518 C CA . ARG A 1 67 ? 8.123 -1.060 -8.296 1.00 95.06 67 ARG A CA 1
ATOM 519 C C . ARG A 1 67 ? 8.513 -0.364 -7.005 1.00 95.06 67 ARG A C 1
ATOM 521 O O . ARG A 1 67 ? 9.295 0.580 -7.043 1.00 95.06 67 ARG A O 1
ATOM 528 N N . TRP A 1 68 ? 7.958 -0.805 -5.884 1.00 95.12 68 TRP A N 1
ATOM 529 C CA . TRP A 1 68 ? 8.157 -0.134 -4.611 1.00 95.12 68 TRP A CA 1
ATOM 530 C C . TRP A 1 68 ? 9.591 -0.373 -4.147 1.00 95.12 68 TRP A C 1
ATOM 532 O O . TRP A 1 68 ? 10.146 -1.436 -4.407 1.00 95.12 68 TRP A O 1
ATOM 542 N N . ASP A 1 69 ? 10.216 0.566 -3.444 1.00 92.00 69 ASP A N 1
ATOM 543 C CA . ASP A 1 69 ? 11.486 0.272 -2.765 1.00 92.00 69 ASP A CA 1
ATOM 544 C C . ASP A 1 69 ? 11.216 -0.664 -1.574 1.00 92.00 69 ASP A C 1
ATOM 546 O O . ASP A 1 69 ? 11.770 -1.765 -1.474 1.00 92.00 69 ASP A O 1
ATOM 550 N N . ASP A 1 70 ? 10.257 -0.246 -0.751 1.00 94.19 70 ASP A N 1
ATOM 551 C CA . ASP A 1 70 ? 9.721 -0.891 0.443 1.00 94.19 70 ASP A CA 1
ATOM 552 C C . ASP A 1 70 ? 8.257 -0.445 0.663 1.00 94.19 70 ASP A C 1
ATOM 554 O O . ASP A 1 70 ? 7.746 0.405 -0.074 1.00 94.19 70 ASP A O 1
ATOM 558 N N . ASP A 1 71 ? 7.584 -1.022 1.662 1.00 92.75 71 ASP A N 1
ATOM 559 C CA . ASP A 1 71 ? 6.150 -0.821 1.925 1.00 92.75 71 ASP A CA 1
ATOM 560 C C . ASP A 1 71 ? 5.802 0.588 2.450 1.00 92.75 71 ASP A C 1
ATOM 562 O O . ASP A 1 71 ? 4.627 0.942 2.532 1.00 92.75 71 ASP A O 1
ATOM 566 N N . GLN A 1 72 ? 6.787 1.406 2.827 1.00 94.88 72 GLN A N 1
ATOM 567 C CA . GLN A 1 72 ? 6.575 2.721 3.436 1.00 94.88 72 GLN A CA 1
ATOM 568 C C . GLN A 1 72 ? 6.971 3.836 2.468 1.00 94.88 72 GLN A C 1
ATOM 570 O O . GLN A 1 72 ? 6.168 4.708 2.132 1.00 94.88 72 GLN A O 1
ATOM 575 N N . THR A 1 73 ? 8.215 3.792 2.000 1.00 96.19 73 THR A N 1
ATOM 576 C CA . THR A 1 73 ? 8.890 4.857 1.260 1.00 96.19 73 THR A CA 1
ATOM 577 C C . THR A 1 73 ? 8.167 5.222 -0.025 1.00 96.19 73 THR A C 1
ATOM 579 O O . THR A 1 73 ? 8.089 6.405 -0.349 1.00 96.19 73 THR A O 1
ATOM 582 N N . TYR A 1 74 ? 7.647 4.232 -0.760 1.00 96.12 74 TYR A N 1
ATOM 583 C CA . TYR A 1 74 ? 7.037 4.470 -2.070 1.00 96.12 74 TYR A CA 1
ATOM 584 C C . TYR A 1 74 ? 5.824 5.402 -1.970 1.00 96.12 74 TYR A C 1
ATOM 586 O O . TYR A 1 74 ? 5.743 6.395 -2.687 1.00 96.12 74 TYR A O 1
ATOM 594 N N . VAL A 1 75 ? 4.938 5.132 -1.008 1.00 97.50 75 VAL A N 1
ATOM 595 C CA . VAL A 1 75 ? 3.752 5.955 -0.745 1.00 97.50 75 VAL A CA 1
ATOM 596 C C . VAL A 1 75 ? 4.144 7.267 -0.065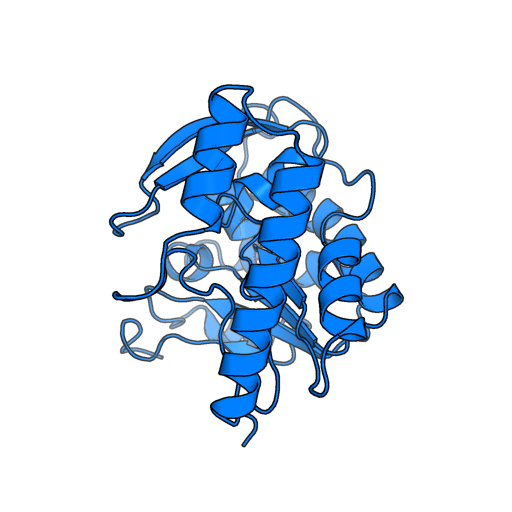 1.00 97.50 75 VAL A C 1
ATOM 598 O O . VAL A 1 75 ? 3.744 8.345 -0.498 1.00 97.50 75 VAL A O 1
ATOM 601 N N . MET A 1 76 ? 4.973 7.198 0.978 1.00 98.38 76 MET A N 1
ATOM 602 C CA . MET A 1 76 ? 5.280 8.356 1.820 1.00 98.38 76 MET A CA 1
ATOM 603 C C . MET A 1 76 ? 6.072 9.447 1.089 1.00 98.38 76 MET A C 1
ATOM 605 O O . MET A 1 76 ? 5.834 10.626 1.335 1.00 98.38 76 MET A O 1
ATOM 609 N N . ARG A 1 77 ? 6.959 9.095 0.146 1.00 97.62 77 ARG A N 1
ATOM 610 C CA . ARG A 1 77 ? 7.731 10.073 -0.648 1.00 97.62 77 ARG A CA 1
ATOM 611 C C . ARG A 1 77 ? 6.842 10.962 -1.527 1.00 97.62 77 ARG A C 1
ATOM 613 O O . ARG A 1 77 ? 7.231 12.084 -1.849 1.00 97.62 77 ARG A O 1
ATOM 620 N N . ALA A 1 78 ? 5.680 10.464 -1.946 1.00 97.62 78 ALA A N 1
ATOM 621 C CA . ALA A 1 78 ? 4.771 11.201 -2.820 1.00 97.62 78 ALA A CA 1
ATOM 622 C C . ALA A 1 78 ? 3.927 12.246 -2.061 1.00 97.62 78 ALA A C 1
ATOM 624 O O . ALA A 1 78 ? 3.492 13.247 -2.641 1.00 97.62 78 ALA A O 1
ATOM 625 N N . LEU A 1 79 ? 3.751 12.087 -0.747 1.00 98.50 79 LEU A N 1
ATOM 626 C CA . LEU A 1 79 ? 2.994 13.025 0.084 1.00 98.50 79 LEU A CA 1
ATOM 627 C C . LEU A 1 79 ? 3.770 14.331 0.329 1.00 98.50 79 LEU A C 1
ATOM 629 O O . LEU A 1 79 ? 4.995 14.386 0.209 1.00 98.50 79 LEU A O 1
ATOM 633 N N . THR A 1 80 ? 3.061 15.422 0.624 1.00 98.56 80 THR A N 1
ATOM 634 C CA . THR A 1 80 ? 3.698 16.659 1.115 1.00 98.56 80 THR A CA 1
ATOM 635 C C . THR A 1 80 ? 4.144 16.499 2.566 1.00 98.56 80 THR A C 1
ATOM 637 O O . THR A 1 80 ? 3.677 15.610 3.272 1.00 98.56 80 THR A O 1
ATOM 640 N N . GLY A 1 81 ? 5.067 17.352 3.020 1.00 98.25 81 GLY A N 1
ATOM 641 C CA . GLY A 1 81 ? 5.492 17.371 4.425 1.00 98.25 81 GLY A CA 1
ATOM 642 C C . GLY A 1 81 ? 6.326 16.164 4.863 1.00 98.25 81 GLY A C 1
ATOM 643 O O . GLY A 1 81 ? 6.600 16.034 6.055 1.00 98.25 81 GLY A O 1
ATOM 644 N N . VAL A 1 82 ? 6.742 15.309 3.923 1.00 98.62 82 VAL A N 1
ATOM 645 C CA . VAL A 1 82 ? 7.527 14.099 4.178 1.00 98.62 82 VAL A CA 1
ATOM 646 C C . VAL A 1 82 ? 8.894 14.185 3.506 1.00 98.62 82 VAL A C 1
ATOM 648 O O . VAL A 1 82 ? 9.003 14.428 2.304 1.00 98.62 82 VAL A O 1
ATOM 651 N N . GLU A 1 83 ? 9.938 13.913 4.280 1.00 98.38 83 GLU A N 1
ATOM 652 C CA . GLU A 1 83 ? 11.290 13.640 3.795 1.00 98.38 83 GLU A CA 1
ATOM 653 C C . GLU A 1 83 ? 11.630 12.157 3.999 1.00 98.38 83 GLU A C 1
ATOM 655 O O . GLU A 1 83 ? 11.049 11.483 4.846 1.00 98.38 83 GLU A O 1
ATOM 660 N N . ILE A 1 84 ? 12.560 11.617 3.207 1.00 98.00 84 ILE A N 1
ATOM 661 C CA . ILE A 1 84 ? 12.980 10.213 3.323 1.00 98.00 84 ILE A CA 1
ATOM 662 C C . ILE A 1 84 ? 14.343 10.152 4.010 1.00 98.00 84 ILE A C 1
ATOM 664 O O . ILE A 1 84 ? 15.345 10.580 3.435 1.00 98.00 84 ILE A O 1
ATOM 668 N N . GLY A 1 85 ? 14.360 9.606 5.225 1.00 96.81 85 GLY A N 1
ATOM 669 C CA . GLY A 1 85 ? 15.512 9.573 6.121 1.00 96.81 85 GLY A CA 1
ATOM 670 C C . GLY A 1 85 ? 16.384 8.317 6.009 1.00 96.81 85 GLY A C 1
ATOM 671 O O . GLY A 1 85 ? 16.654 7.783 4.920 1.00 96.81 85 GLY A O 1
ATOM 672 N N . SER A 1 86 ? 16.884 7.876 7.169 1.00 95.69 86 SER A N 1
ATOM 673 C CA . SER A 1 86 ? 17.812 6.749 7.319 1.00 95.69 86 SER A CA 1
ATOM 674 C C . SER A 1 86 ? 17.180 5.399 6.984 1.00 95.69 86 SER A C 1
ATOM 676 O O . SER A 1 86 ? 15.966 5.244 6.882 1.00 95.69 86 SER A O 1
ATOM 678 N N . LEU A 1 87 ? 18.042 4.404 6.774 1.00 97.12 87 LEU A N 1
ATOM 679 C CA . LEU A 1 87 ? 17.634 3.021 6.580 1.00 97.12 87 LEU A CA 1
ATOM 680 C C . LEU A 1 87 ? 17.430 2.357 7.947 1.00 97.12 87 LEU A C 1
ATOM 682 O O . LEU A 1 87 ? 18.393 2.196 8.693 1.00 97.12 87 LEU A O 1
ATOM 686 N N . GLU A 1 88 ? 16.207 1.927 8.232 1.00 96.94 88 GLU A N 1
ATOM 687 C CA . GLU A 1 88 ? 15.817 1.288 9.487 1.00 96.94 88 GLU A CA 1
ATOM 688 C C . GLU A 1 88 ? 15.403 -0.165 9.263 1.00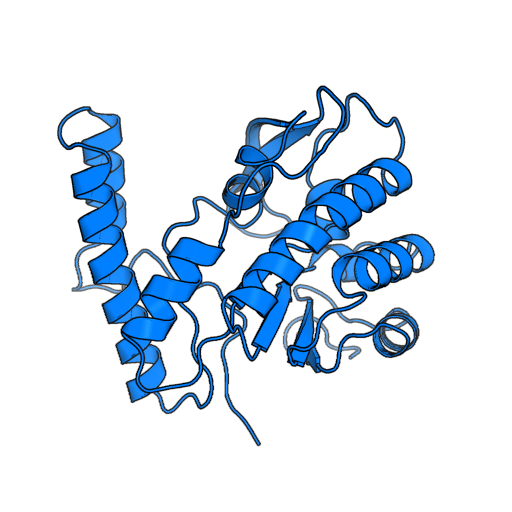 96.94 88 GLU A C 1
ATOM 690 O O . GLU A 1 88 ? 14.970 -0.564 8.178 1.00 96.94 88 GLU A O 1
ATOM 695 N N . ARG A 1 89 ? 15.554 -0.990 10.300 1.00 95.50 89 ARG A N 1
ATOM 696 C CA . ARG A 1 89 ? 15.144 -2.396 10.246 1.00 95.50 89 ARG A CA 1
ATOM 697 C C . ARG A 1 89 ? 13.621 -2.498 10.321 1.00 95.50 89 ARG A C 1
ATOM 699 O O . ARG A 1 89 ? 12.999 -1.917 11.206 1.00 95.50 89 ARG A O 1
ATOM 706 N N . TYR A 1 90 ? 13.024 -3.285 9.431 1.00 94.06 90 TYR A N 1
ATOM 707 C CA . TYR A 1 90 ? 11.583 -3.511 9.424 1.00 94.06 90 TYR A CA 1
ATOM 708 C C . TYR A 1 90 ? 11.193 -4.588 10.442 1.00 94.06 90 TYR A C 1
ATOM 710 O O . TYR A 1 90 ? 11.349 -5.788 10.188 1.00 94.06 90 TYR A O 1
ATOM 718 N N . MET A 1 91 ? 10.680 -4.154 11.597 1.00 90.12 91 MET A N 1
ATOM 719 C CA . MET A 1 91 ? 10.234 -5.027 12.691 1.00 90.12 91 MET A CA 1
ATOM 720 C C . MET A 1 91 ? 11.294 -6.092 13.056 1.00 90.12 91 MET A C 1
ATOM 722 O O . MET A 1 91 ? 12.496 -5.827 13.035 1.00 90.12 91 MET A O 1
ATOM 726 N N . ASP A 1 92 ? 10.857 -7.319 13.350 1.00 87.00 92 ASP A N 1
ATOM 727 C CA . ASP A 1 92 ? 11.728 -8.455 13.678 1.00 87.00 92 ASP A CA 1
ATOM 728 C C . ASP A 1 92 ? 12.177 -9.243 12.430 1.00 87.00 92 ASP A C 1
ATOM 730 O O . ASP A 1 92 ? 12.581 -10.402 12.517 1.00 87.00 92 ASP A O 1
ATOM 734 N N . THR A 1 93 ? 12.119 -8.627 11.244 1.00 89.94 93 THR A N 1
ATOM 735 C CA . THR A 1 93 ? 12.522 -9.260 9.977 1.00 89.94 93 THR A CA 1
ATOM 736 C C . THR A 1 93 ? 14.002 -9.011 9.664 1.00 89.94 93 THR A C 1
ATOM 738 O O . THR A 1 93 ? 14.688 -8.289 10.381 1.00 89.94 93 THR A O 1
ATOM 741 N N . ASN A 1 94 ? 14.526 -9.588 8.579 1.00 92.44 94 ASN A N 1
ATOM 742 C CA . ASN A 1 94 ? 15.859 -9.258 8.043 1.00 92.44 94 ASN A CA 1
ATOM 743 C C . ASN A 1 94 ? 15.783 -8.289 6.850 1.00 92.44 94 ASN A C 1
ATOM 745 O O . ASN A 1 94 ? 16.645 -8.304 5.972 1.00 92.44 94 ASN A O 1
ATOM 749 N N . THR A 1 95 ? 14.724 -7.479 6.797 1.00 91.94 95 THR A N 1
ATOM 750 C CA . THR A 1 95 ? 14.500 -6.469 5.757 1.00 91.94 95 THR A CA 1
ATOM 751 C C . THR A 1 95 ? 14.569 -5.064 6.346 1.00 91.94 95 THR A C 1
ATOM 753 O O . THR A 1 95 ? 14.529 -4.887 7.566 1.00 91.94 95 THR A O 1
ATOM 756 N N . TYR A 1 96 ? 14.731 -4.072 5.476 1.00 95.38 96 TYR A N 1
ATOM 757 C CA . TYR A 1 96 ? 14.954 -2.683 5.851 1.00 95.38 96 TYR A CA 1
ATOM 758 C C . TYR A 1 96 ? 14.111 -1.763 4.974 1.00 95.38 96 TYR A C 1
ATOM 760 O O . TYR A 1 96 ? 13.873 -2.083 3.810 1.00 95.38 96 TYR A O 1
ATOM 768 N N . TYR A 1 97 ? 13.718 -0.623 5.527 1.00 96.69 97 TYR A N 1
ATOM 769 C CA . TYR A 1 97 ? 12.963 0.426 4.845 1.00 96.69 97 TYR A CA 1
ATOM 770 C C . TYR A 1 97 ? 13.610 1.783 5.123 1.00 96.69 97 TYR A C 1
ATOM 772 O O . TYR A 1 97 ? 14.354 1.925 6.097 1.00 96.69 97 TYR A O 1
ATOM 780 N N . ARG A 1 98 ? 13.374 2.786 4.274 1.00 97.56 98 ARG A N 1
ATOM 781 C CA . ARG A 1 98 ? 13.811 4.151 4.598 1.00 97.56 98 ARG A CA 1
ATOM 782 C C . ARG A 1 98 ? 12.753 4.837 5.454 1.00 97.56 98 ARG A C 1
ATOM 784 O O . ARG A 1 98 ? 11.612 4.972 5.027 1.00 97.56 98 ARG A O 1
ATOM 791 N N . GLN A 1 99 ? 13.127 5.265 6.656 1.00 98.00 99 GLN A N 1
ATOM 792 C CA . GLN A 1 99 ? 12.198 5.889 7.591 1.00 98.00 99 GLN A CA 1
ATOM 793 C C . GLN A 1 99 ? 11.694 7.229 7.033 1.00 98.00 99 GLN A C 1
ATOM 795 O O . GLN A 1 99 ? 12.509 8.118 6.773 1.00 98.00 99 GLN A O 1
ATOM 800 N N . PRO A 1 100 ? 10.374 7.410 6.859 1.00 98.38 100 PRO A N 1
ATOM 801 C CA . PRO A 1 100 ? 9.821 8.718 6.545 1.00 98.38 100 PRO A CA 1
ATOM 802 C C . PRO A 1 100 ? 9.982 9.662 7.743 1.00 98.38 100 PRO A C 1
ATOM 804 O O . PRO A 1 100 ? 9.699 9.284 8.882 1.00 98.38 100 PRO A O 1
ATOM 807 N N . GLU A 1 101 ? 10.408 10.894 7.492 1.00 98.50 101 GLU A N 1
ATOM 808 C CA . GLU A 1 101 ? 10.486 11.970 8.479 1.00 98.50 101 GLU A CA 1
ATOM 809 C C . GLU A 1 101 ? 9.407 13.013 8.179 1.00 98.50 101 GLU A C 1
ATOM 811 O O . GLU A 1 101 ? 9.355 13.578 7.086 1.00 98.50 101 GLU A O 1
ATOM 816 N N . ILE A 1 102 ? 8.533 13.274 9.150 1.00 98.69 102 ILE A N 1
ATOM 817 C CA . ILE A 1 102 ? 7.423 14.215 8.993 1.00 98.69 102 ILE A CA 1
ATOM 818 C C . ILE A 1 102 ? 7.892 15.603 9.407 1.00 98.69 102 ILE A C 1
ATOM 820 O O . ILE A 1 102 ? 8.011 15.898 10.597 1.00 98.69 102 ILE A O 1
ATOM 824 N N . VAL A 1 103 ? 8.164 16.450 8.420 1.00 98.56 103 VAL A N 1
ATOM 825 C CA . VAL A 1 103 ? 8.737 17.795 8.595 1.00 98.56 103 VAL A CA 1
ATOM 826 C C . VAL A 1 103 ? 7.701 18.912 8.443 1.00 98.56 103 VAL A C 1
ATOM 828 O O . VAL A 1 103 ? 7.999 20.079 8.698 1.00 98.56 103 VAL A O 1
ATOM 831 N N . GLY A 1 104 ? 6.472 18.575 8.053 1.00 98.56 104 GLY A N 1
ATOM 832 C CA . GLY A 1 104 ? 5.384 19.530 7.882 1.00 98.56 104 GLY A CA 1
ATOM 833 C C . GLY A 1 104 ? 4.015 18.863 7.739 1.00 98.56 104 GLY A C 1
ATOM 834 O O . GLY A 1 104 ? 3.896 17.655 7.955 1.00 98.56 104 GLY A O 1
ATOM 835 N N . PRO A 1 105 ? 2.983 19.642 7.368 1.00 98.50 105 PRO A N 1
ATOM 836 C CA . PRO A 1 105 ? 1.651 19.112 7.116 1.00 98.50 105 PRO A CA 1
ATOM 837 C C . PRO A 1 105 ? 1.668 18.082 5.985 1.00 98.50 105 PRO A C 1
ATOM 839 O O . PRO A 1 105 ? 2.182 18.364 4.903 1.00 98.50 105 PRO A O 1
ATOM 842 N N . VAL A 1 106 ? 1.089 16.914 6.250 1.00 98.69 106 VAL A N 1
ATOM 843 C CA . VAL A 1 106 ? 0.918 15.827 5.286 1.00 98.69 106 VAL A CA 1
ATOM 844 C C . VAL A 1 106 ? -0.350 16.054 4.476 1.00 98.69 106 VAL A C 1
ATOM 846 O O . VAL A 1 106 ? -1.429 16.243 5.033 1.00 98.69 106 VAL A O 1
ATOM 849 N N . SER A 1 107 ? -0.221 16.010 3.154 1.00 98.19 107 SER A N 1
ATOM 850 C CA . SER A 1 107 ? -1.341 16.052 2.220 1.00 98.19 107 SER A CA 1
ATOM 851 C C . SER A 1 107 ? -1.040 15.243 0.962 1.00 98.19 107 SER A C 1
ATOM 853 O O . SER A 1 107 ? 0.112 15.120 0.529 1.00 98.19 107 SER A O 1
ATOM 855 N N . TRP A 1 108 ? -2.100 14.732 0.346 1.00 98.50 108 TRP A N 1
ATOM 856 C CA . TRP A 1 108 ? -2.051 14.166 -0.996 1.00 98.50 108 TRP A CA 1
ATOM 857 C C . TRP A 1 108 ? -1.917 15.285 -2.041 1.00 98.50 108 TRP A C 1
ATOM 859 O O . TRP A 1 108 ? -2.307 16.431 -1.794 1.00 98.50 108 TRP A O 1
ATOM 869 N N . ARG A 1 109 ? -1.299 14.981 -3.186 1.00 96.88 109 ARG A N 1
ATOM 870 C CA . ARG A 1 109 ? -1.083 15.942 -4.287 1.00 96.88 109 ARG A CA 1
ATOM 871 C C . ARG A 1 109 ? -1.659 15.438 -5.592 1.00 96.88 109 ARG A C 1
ATOM 873 O O . ARG A 1 109 ? -2.349 16.173 -6.290 1.00 96.88 109 ARG A O 1
ATOM 880 N N . GLU A 1 110 ? -1.310 14.206 -5.919 1.00 98.00 110 GLU A N 1
ATOM 881 C CA . GLU A 1 110 ? -1.643 13.546 -7.167 1.00 98.00 110 GLU A CA 1
ATOM 882 C C . GLU A 1 110 ? -1.639 12.029 -6.953 1.00 98.00 110 GLU A 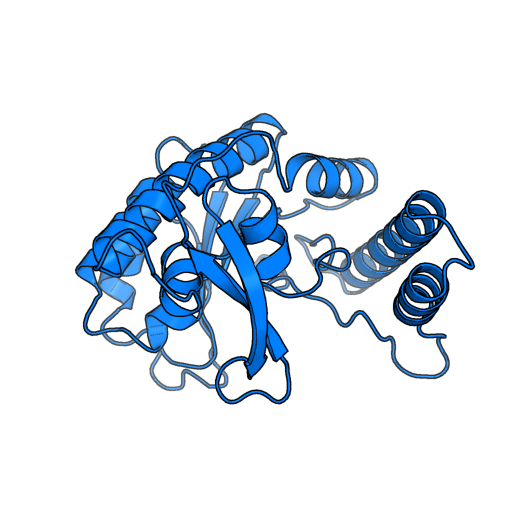C 1
ATOM 884 O O . GLU A 1 110 ? -1.022 11.563 -5.987 1.00 98.00 110 GLU A O 1
ATOM 889 N N . PRO A 1 111 ? -2.303 11.261 -7.836 1.00 98.44 111 PRO A N 1
ATOM 890 C CA . PRO A 1 111 ? -2.374 9.816 -7.702 1.00 98.44 111 PRO A CA 1
ATOM 891 C C . PRO A 1 111 ? -0.996 9.152 -7.664 1.00 98.44 111 PRO A C 1
ATOM 893 O O . PRO A 1 111 ? -0.152 9.400 -8.524 1.00 98.44 111 PRO A O 1
ATOM 896 N N . ILE A 1 112 ? -0.799 8.264 -6.694 1.00 98.31 112 ILE A N 1
ATOM 897 C CA . ILE A 1 112 ? 0.475 7.593 -6.416 1.00 98.31 112 ILE A CA 1
ATOM 898 C C . ILE A 1 112 ? 0.514 6.225 -7.106 1.00 98.31 112 ILE A C 1
ATOM 900 O O . ILE A 1 112 ? 1.477 5.884 -7.787 1.00 98.31 112 ILE A O 1
ATOM 904 N N . LEU A 1 113 ? -0.550 5.441 -6.938 1.00 98.25 113 LEU A N 1
ATOM 905 C CA . LEU A 1 113 ? -0.647 4.029 -7.310 1.00 98.25 113 LEU A CA 1
ATOM 906 C C . LEU A 1 113 ? -1.528 3.801 -8.539 1.00 98.25 113 LEU A C 1
ATOM 908 O O . LEU A 1 113 ? -1.487 2.725 -9.133 1.00 98.25 113 LEU A O 1
ATOM 912 N N . VAL A 1 114 ? -2.320 4.798 -8.947 1.00 98.56 114 VAL A N 1
ATOM 913 C CA . VAL A 1 114 ? -3.275 4.673 -10.062 1.00 98.56 114 VAL A CA 1
ATOM 914 C C . VAL A 1 114 ? -2.598 4.243 -11.361 1.00 98.56 114 VAL A C 1
ATOM 916 O O . VAL A 1 114 ? -3.115 3.360 -12.041 1.00 98.56 114 VAL A O 1
ATOM 919 N N . ARG A 1 115 ? -1.430 4.807 -11.695 1.00 98.00 115 ARG A N 1
ATOM 920 C CA . ARG A 1 115 ? -0.682 4.418 -12.902 1.00 98.00 115 ARG A CA 1
ATOM 921 C C . ARG A 1 115 ? -0.272 2.945 -12.858 1.00 98.00 115 ARG A C 1
ATOM 923 O O . ARG A 1 115 ? -0.451 2.233 -13.845 1.00 98.00 115 ARG A O 1
ATOM 930 N N . ASP A 1 116 ? 0.266 2.500 -11.726 1.00 97.88 116 ASP A N 1
ATOM 931 C CA . ASP A 1 116 ? 0.739 1.126 -11.539 1.00 97.88 116 ASP A CA 1
ATOM 932 C C . ASP A 1 116 ? -0.432 0.139 -11.616 1.00 97.88 116 ASP A C 1
ATOM 934 O O . ASP A 1 116 ? -0.374 -0.862 -12.336 1.00 97.88 116 ASP A O 1
ATOM 938 N N . PHE A 1 117 ? -1.538 0.483 -10.953 1.00 98.56 117 PHE A N 1
ATOM 939 C CA . PHE A 1 117 ? -2.781 -0.272 -10.999 1.00 98.56 117 PHE A CA 1
ATOM 940 C C . PHE A 1 117 ? -3.354 -0.363 -12.420 1.00 98.56 117 PHE A C 1
ATOM 942 O O . PHE A 1 117 ? -3.690 -1.458 -12.869 1.00 98.56 117 PHE A O 1
ATOM 949 N N . GLN A 1 118 ? -3.454 0.754 -13.148 1.00 98.56 118 GLN A N 1
ATOM 950 C CA . GLN A 1 118 ? -3.984 0.768 -14.514 1.00 98.56 118 GLN A CA 1
ATOM 951 C C . GLN A 1 118 ? -3.120 -0.060 -15.462 1.00 98.56 118 GLN A C 1
ATOM 953 O O . GLN A 1 118 ? -3.664 -0.866 -16.216 1.00 98.56 118 GLN A O 1
ATOM 958 N N . PHE A 1 119 ? -1.792 0.059 -15.370 1.00 98.56 119 PHE A N 1
ATOM 959 C CA . PHE A 1 119 ? -0.876 -0.776 -16.145 1.00 98.56 119 PHE A CA 1
ATOM 960 C C . PHE A 1 119 ? -1.145 -2.269 -15.908 1.00 98.56 119 PHE A C 1
ATOM 962 O O . PHE A 1 119 ? -1.313 -3.029 -16.863 1.00 98.56 119 PHE A O 1
ATOM 969 N N . ALA A 1 120 ? -1.238 -2.695 -14.645 1.00 98.19 120 ALA A N 1
ATOM 970 C CA . ALA A 1 120 ? -1.516 -4.089 -14.312 1.00 98.19 120 ALA A CA 1
ATOM 971 C C . ALA A 1 120 ? -2.916 -4.518 -14.790 1.00 98.19 120 ALA A C 1
ATOM 973 O O . ALA A 1 120 ? -3.069 -5.563 -15.423 1.00 98.19 120 ALA A O 1
ATOM 974 N N . LYS A 1 121 ? -3.944 -3.696 -14.562 1.00 98.19 121 LYS A N 1
ATOM 975 C CA . LYS A 1 121 ? -5.323 -3.972 -14.985 1.00 98.19 121 LYS A CA 1
ATOM 976 C C . LYS A 1 121 ? -5.441 -4.147 -16.499 1.00 98.19 121 LYS A C 1
ATOM 978 O O . LYS A 1 121 ? -6.064 -5.105 -16.945 1.00 98.19 121 LYS A O 1
ATOM 983 N N . GLU A 1 122 ? -4.831 -3.265 -17.287 1.00 98.19 122 GLU A N 1
ATOM 984 C CA . GLU A 1 122 ? -4.884 -3.307 -18.756 1.00 98.19 122 GLU A CA 1
ATOM 985 C C . GLU A 1 122 ? -4.215 -4.550 -19.354 1.00 98.19 122 GLU A C 1
ATOM 987 O O . GLU A 1 122 ? -4.567 -4.982 -20.454 1.00 98.19 122 GLU A O 1
ATOM 992 N N . LYS A 1 123 ? -3.228 -5.117 -18.656 1.00 97.81 123 LYS A N 1
ATOM 993 C CA . LYS A 1 123 ? -2.448 -6.270 -19.126 1.00 97.81 123 LYS A CA 1
ATOM 994 C C . LYS A 1 123 ? -2.929 -7.599 -18.550 1.00 97.81 123 LYS A C 1
ATOM 996 O O . LYS A 1 123 ? -2.532 -8.653 -19.044 1.00 97.81 123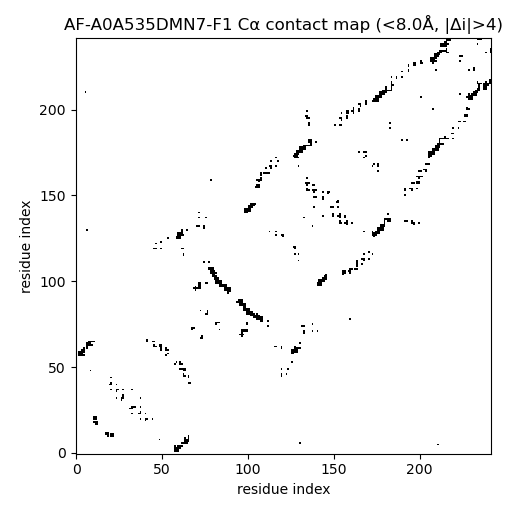 LYS A O 1
ATOM 1001 N N . SER A 1 124 ? -3.780 -7.559 -17.531 1.00 96.81 124 SER A N 1
ATOM 1002 C CA . SER A 1 124 ? -4.285 -8.745 -16.851 1.00 96.81 124 SER A CA 1
ATOM 1003 C C . SER A 1 124 ? -5.476 -9.383 -17.567 1.00 96.81 124 SER A C 1
ATOM 1005 O O . SER A 1 124 ? -6.320 -8.713 -18.156 1.00 96.81 124 SER A O 1
ATOM 1007 N N . ARG A 1 125 ? -5.596 -10.710 -17.436 1.00 93.19 125 ARG A N 1
ATOM 1008 C CA . ARG A 1 125 ? -6.815 -11.476 -17.769 1.00 93.19 125 ARG A CA 1
ATOM 1009 C C . ARG A 1 125 ? -7.675 -11.805 -16.542 1.00 93.19 125 ARG A C 1
ATOM 1011 O O . ARG A 1 125 ? -8.737 -12.406 -16.681 1.00 93.19 125 ARG A O 1
ATOM 1018 N N . LYS A 1 126 ? -7.190 -11.469 -15.348 1.00 97.31 126 LYS A N 1
ATOM 1019 C CA . LYS A 1 126 ? -7.803 -11.734 -14.039 1.00 97.31 126 LYS A CA 1
ATOM 1020 C C . LYS A 1 126 ? -8.076 -10.403 -13.322 1.00 97.31 126 LYS A C 1
ATOM 1022 O O . LYS A 1 126 ? -7.356 -9.437 -13.583 1.00 97.31 126 LYS A O 1
ATOM 1027 N N . PRO A 1 127 ? -9.048 -10.331 -12.400 1.00 97.94 127 PRO A N 1
ATOM 1028 C CA . PRO A 1 127 ? -9.190 -9.176 -11.519 1.00 97.94 127 PRO A CA 1
ATOM 1029 C C . PRO A 1 127 ? -7.864 -8.842 -10.822 1.00 97.94 127 PRO A C 1
ATOM 1031 O O . PRO A 1 127 ? -7.188 -9.734 -10.303 1.00 97.94 127 PRO A O 1
ATOM 1034 N N . VAL A 1 128 ? -7.495 -7.560 -10.831 1.00 98.25 128 VAL A N 1
ATOM 1035 C CA . VAL A 1 128 ? -6.283 -7.048 -10.179 1.00 98.25 128 VAL A CA 1
ATOM 1036 C C . VAL A 1 128 ? -6.688 -6.286 -8.927 1.00 98.25 128 VAL A C 1
ATOM 1038 O O . VAL A 1 128 ? -7.550 -5.410 -8.982 1.00 98.25 128 VAL A O 1
ATOM 1041 N N . LYS A 1 129 ? -6.063 -6.619 -7.801 1.00 98.19 129 LYS A N 1
ATOM 1042 C CA . LYS A 1 129 ? -6.262 -5.944 -6.518 1.00 98.19 129 LYS A CA 1
ATOM 1043 C C . LYS A 1 129 ? -5.213 -4.856 -6.320 1.00 98.19 129 LYS A C 1
ATOM 1045 O O . LYS A 1 129 ? -4.018 -5.136 -6.411 1.00 98.19 129 LYS A O 1
ATOM 1050 N N . ALA A 1 130 ? -5.662 -3.641 -6.015 1.00 98.44 130 ALA A N 1
ATOM 1051 C CA . ALA A 1 130 ? -4.792 -2.535 -5.634 1.00 98.44 130 ALA A CA 1
ATOM 1052 C C . ALA A 1 130 ? -4.391 -2.651 -4.158 1.00 98.44 130 ALA A C 1
ATOM 1054 O O . ALA A 1 130 ? -5.178 -3.111 -3.327 1.00 98.44 130 ALA A O 1
ATOM 1055 N N . ILE A 1 131 ? -3.166 -2.243 -3.828 1.00 98.25 131 ILE A N 1
ATOM 1056 C CA . ILE A 1 131 ? -2.587 -2.421 -2.493 1.00 98.25 131 ILE A CA 1
ATOM 1057 C C . ILE A 1 131 ? -1.997 -1.111 -2.015 1.00 98.25 131 ILE A C 1
ATOM 1059 O O . ILE A 1 131 ? -1.212 -0.492 -2.726 1.00 98.25 131 ILE A O 1
ATOM 1063 N N . ILE A 1 132 ? -2.336 -0.728 -0.791 1.00 98.38 132 ILE A N 1
ATOM 1064 C CA . ILE A 1 132 ? -1.825 0.468 -0.133 1.00 98.38 132 ILE A CA 1
ATOM 1065 C C . ILE A 1 132 ? -1.457 0.153 1.316 1.00 98.38 132 ILE A C 1
ATOM 1067 O O . ILE A 1 132 ? -2.103 -0.664 1.969 1.00 98.38 132 ILE A O 1
ATOM 1071 N N . THR A 1 133 ? -0.414 0.787 1.841 1.00 98.56 133 THR A N 1
ATOM 1072 C CA . THR A 1 133 ? -0.045 0.638 3.255 1.00 98.56 133 THR A CA 1
ATOM 1073 C C . THR A 1 133 ? -0.954 1.497 4.131 1.00 98.56 133 THR A C 1
ATOM 1075 O O . THR A 1 133 ? -1.237 2.647 3.807 1.00 98.56 133 THR A O 1
ATOM 1078 N N . GLY A 1 134 ? -1.423 0.933 5.241 1.00 98.44 134 GLY A N 1
ATOM 1079 C CA . GLY A 1 134 ? -2.330 1.578 6.182 1.00 98.44 134 GLY A CA 1
ATOM 1080 C C . GLY A 1 134 ? -1.701 2.759 6.905 1.00 98.44 134 GLY A C 1
ATOM 1081 O O . GLY A 1 134 ? -0.524 2.737 7.275 1.00 98.44 134 GLY A O 1
ATOM 1082 N N . ALA A 1 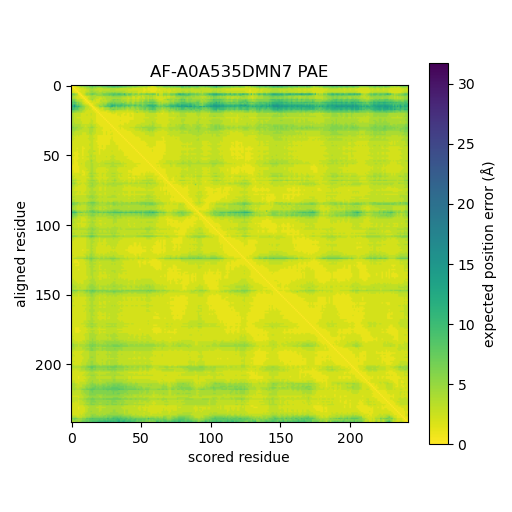135 ? -2.509 3.792 7.140 1.00 98.75 135 ALA A N 1
ATOM 1083 C CA . ALA A 1 135 ? -2.064 5.025 7.775 1.00 98.75 135 ALA A CA 1
ATOM 1084 C C . ALA A 1 135 ? -1.509 4.805 9.189 1.00 98.75 135 ALA A C 1
ATOM 1086 O O . ALA A 1 135 ? -0.579 5.507 9.588 1.00 98.75 135 ALA A O 1
ATOM 1087 N N . TYR A 1 136 ? -2.030 3.820 9.935 1.00 98.69 136 TYR A N 1
ATOM 1088 C CA . TYR A 1 136 ? -1.513 3.510 11.266 1.00 98.69 136 TYR A CA 1
ATOM 1089 C C . TYR A 1 136 ? -0.077 2.983 11.187 1.00 98.69 136 TYR A C 1
ATOM 1091 O O . TYR A 1 136 ? 0.810 3.502 11.863 1.00 98.69 136 TYR A O 1
ATOM 1099 N N . THR A 1 137 ? 0.176 2.008 10.311 1.00 98.56 137 THR A N 1
ATOM 1100 C CA . THR A 1 137 ? 1.524 1.496 10.032 1.00 98.56 137 THR A CA 1
ATOM 1101 C C . THR A 1 137 ? 2.464 2.586 9.536 1.00 98.56 137 THR A C 1
ATOM 1103 O O . THR A 1 137 ? 3.575 2.691 10.055 1.00 98.56 137 THR A O 1
ATOM 1106 N N . LEU A 1 138 ? 2.038 3.424 8.586 1.00 98.69 138 LEU A N 1
ATOM 1107 C CA . LEU A 1 138 ? 2.880 4.517 8.092 1.00 98.69 138 LEU A CA 1
ATOM 1108 C C . LEU A 1 138 ? 3.256 5.489 9.217 1.00 98.69 138 LEU A C 1
ATOM 1110 O O . LEU A 1 138 ? 4.431 5.817 9.367 1.00 98.69 138 LEU A O 1
ATOM 1114 N N . ALA A 1 139 ? 2.302 5.885 10.064 1.00 98.69 139 ALA A N 1
ATOM 1115 C CA . ALA A 1 139 ? 2.571 6.754 11.209 1.00 98.69 139 ALA A CA 1
ATOM 1116 C C . ALA A 1 139 ? 3.475 6.093 12.259 1.00 98.69 139 ALA A C 1
ATOM 1118 O O . ALA A 1 139 ? 4.387 6.729 12.781 1.00 98.69 139 ALA A O 1
ATOM 1119 N N . ALA A 1 140 ? 3.240 4.818 12.575 1.00 98.06 140 ALA A N 1
ATOM 1120 C CA . ALA A 1 140 ? 4.008 4.081 13.575 1.00 98.06 140 ALA A CA 1
ATOM 1121 C C . ALA A 1 140 ? 5.471 3.852 13.160 1.00 98.06 140 ALA A C 1
ATOM 1123 O O . ALA A 1 140 ? 6.331 3.719 14.030 1.00 98.06 140 ALA A O 1
ATOM 1124 N N . LEU A 1 141 ? 5.745 3.820 11.853 1.00 97.75 141 LEU A N 1
ATOM 1125 C CA . LEU A 1 141 ? 7.076 3.609 11.280 1.00 97.75 141 LEU A CA 1
ATOM 1126 C C . LEU A 1 141 ? 7.775 4.900 10.830 1.00 97.75 141 LEU A C 1
ATOM 1128 O O . LEU A 1 141 ? 8.904 4.827 10.340 1.00 97.75 141 LEU A O 1
ATOM 1132 N N . SER A 1 142 ? 7.139 6.057 11.017 1.00 98.19 142 SER A N 1
ATOM 1133 C CA . SER A 1 142 ? 7.696 7.373 10.692 1.00 98.19 142 SER A CA 1
ATOM 1134 C C . SER A 1 142 ? 8.306 8.059 11.915 1.00 98.19 142 SER A C 1
ATOM 1136 O O . SER A 1 142 ? 7.898 7.830 13.055 1.00 98.19 142 SER A O 1
ATOM 1138 N N . LEU A 1 143 ? 9.256 8.958 11.667 1.00 98.12 143 LEU A N 1
ATOM 1139 C CA . LEU A 1 143 ? 9.749 9.906 12.658 1.00 98.12 143 LEU A CA 1
ATOM 1140 C C . LEU A 1 143 ? 8.923 11.194 12.587 1.00 98.12 143 LEU A C 1
ATOM 1142 O O . LEU A 1 143 ? 9.044 11.970 11.641 1.00 98.12 143 LEU A O 1
ATOM 1146 N N . ASP A 1 144 ? 8.088 11.435 13.596 1.00 98.31 144 ASP A N 1
ATOM 1147 C CA . ASP A 1 144 ? 7.261 12.642 13.673 1.00 98.31 144 ASP A CA 1
ATOM 1148 C C . ASP A 1 144 ? 8.047 13.836 14.238 1.00 98.31 144 ASP A C 1
ATOM 1150 O O . ASP A 1 144 ? 8.472 13.815 15.396 1.00 98.31 144 ASP A O 1
ATOM 1154 N N . ARG A 1 145 ? 8.214 14.897 13.437 1.00 98.12 145 ARG A N 1
ATOM 1155 C CA . ARG A 1 145 ? 8.789 16.183 13.870 1.00 98.12 145 ARG A CA 1
ATOM 1156 C C . ARG A 1 145 ? 7.783 17.338 13.793 1.00 98.12 145 ARG A C 1
ATOM 1158 O O . ARG A 1 145 ? 8.179 18.484 14.002 1.00 98.12 145 ARG A O 1
ATOM 1165 N N . HIS A 1 146 ? 6.510 17.061 13.500 1.00 98.44 146 HIS A N 1
ATOM 1166 C CA . HIS A 1 146 ? 5.499 18.086 13.235 1.00 98.44 146 HIS A CA 1
ATOM 1167 C C . HIS A 1 146 ? 4.252 17.967 14.121 1.00 98.44 146 HIS A C 1
ATOM 1169 O O . HIS A 1 146 ? 3.870 18.941 14.768 1.00 98.44 146 HIS A O 1
ATOM 1175 N N . TYR A 1 147 ? 3.609 16.798 14.163 1.00 98.31 147 TYR A N 1
ATOM 1176 C CA . TYR A 1 147 ? 2.284 16.634 14.773 1.00 98.31 147 TYR A CA 1
ATOM 1177 C C . TYR A 1 147 ? 2.332 16.431 16.291 1.00 98.31 147 TYR A C 1
ATOM 1179 O O . TYR A 1 147 ? 1.349 16.715 16.984 1.00 98.31 147 TYR A O 1
ATOM 1187 N N . GLY A 1 148 ? 3.452 15.926 16.816 1.00 97.12 148 GLY A N 1
ATOM 1188 C CA . GLY A 1 148 ? 3.680 15.693 18.245 1.00 97.12 148 GLY A CA 1
ATOM 1189 C C . GLY A 1 148 ? 2.807 14.588 18.851 1.00 97.12 148 GLY A C 1
ATOM 1190 O O . GLY A 1 148 ? 2.791 14.413 20.068 1.00 97.12 148 GLY A O 1
ATOM 1191 N N . SER A 1 149 ? 2.060 13.857 18.024 1.00 97.06 149 SER A N 1
ATOM 1192 C CA . SER A 1 149 ? 1.15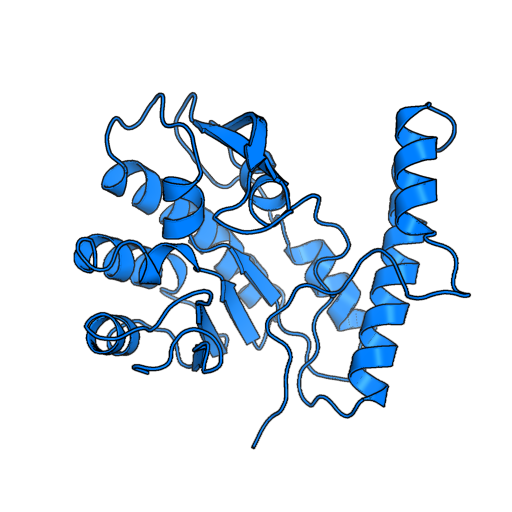6 12.786 18.434 1.00 97.06 149 SER A CA 1
ATOM 1193 C C . SER A 1 149 ? 0.967 11.811 17.283 1.00 97.06 149 SER A C 1
ATOM 1195 O O . SER A 1 149 ? 0.579 12.209 16.182 1.00 97.06 149 SER A O 1
ATOM 1197 N N . ARG A 1 150 ? 1.158 10.516 17.565 1.00 97.00 150 ARG A N 1
ATOM 1198 C CA . ARG A 1 150 ? 0.911 9.448 16.589 1.00 97.00 150 ARG A CA 1
ATOM 1199 C C . ARG A 1 150 ? -0.529 9.462 16.094 1.00 97.00 150 ARG A C 1
ATOM 1201 O O . ARG A 1 150 ? -0.736 9.253 14.910 1.00 97.00 150 ARG A O 1
ATOM 1208 N N . GLU A 1 151 ? -1.504 9.731 16.965 1.00 98.19 151 GLU A N 1
ATOM 1209 C CA . GLU A 1 151 ? -2.913 9.806 16.563 1.00 98.19 151 GLU A CA 1
ATOM 1210 C C . GLU A 1 151 ? -3.129 10.926 15.539 1.00 98.19 151 GLU A C 1
ATOM 1212 O O . GLU A 1 151 ? -3.724 10.688 14.491 1.00 98.19 151 GLU A O 1
ATOM 1217 N N . ASN A 1 152 ? -2.592 12.123 15.794 1.00 98.56 152 ASN A N 1
ATOM 1218 C CA . ASN A 1 152 ? -2.733 13.255 14.875 1.00 98.56 152 ASN A CA 1
ATOM 1219 C C . ASN A 1 152 ? -2.048 12.977 13.531 1.00 98.56 152 ASN A C 1
ATOM 1221 O O . ASN A 1 152 ? -2.640 13.227 12.483 1.00 98.56 152 ASN A O 1
ATOM 1225 N N . LEU A 1 153 ? -0.833 12.421 13.562 1.00 98.75 153 LEU A N 1
ATOM 1226 C CA . LEU A 1 153 ? -0.114 12.031 12.353 1.00 98.75 153 LEU A CA 1
ATOM 1227 C C . LEU A 1 153 ? -0.871 10.949 11.569 1.00 98.75 153 LEU A C 1
ATOM 1229 O O . LEU A 1 153 ? -1.065 11.080 10.365 1.00 98.75 153 LEU A O 1
ATOM 1233 N N . ALA A 1 154 ? -1.317 9.887 12.240 1.00 98.75 154 ALA A N 1
ATOM 1234 C CA . ALA A 1 154 ? -2.007 8.777 11.595 1.00 98.75 154 ALA A CA 1
ATOM 1235 C C . ALA A 1 154 ? -3.330 9.223 10.963 1.00 98.75 154 ALA A C 1
ATOM 1237 O O . ALA A 1 154 ? -3.671 8.759 9.880 1.00 98.75 154 ALA A O 1
ATOM 1238 N N . LEU A 1 155 ? -4.055 10.152 11.594 1.00 98.75 155 LEU A N 1
ATOM 1239 C CA . LEU A 1 155 ? -5.267 10.736 11.020 1.00 98.75 155 LEU A CA 1
ATOM 1240 C C . LEU A 1 155 ? -4.968 11.623 9.806 1.00 98.75 155 LEU A C 1
ATOM 1242 O O . LEU A 1 155 ? -5.665 11.498 8.805 1.00 98.75 155 LEU A O 1
ATOM 1246 N N . ALA A 1 156 ? -3.916 12.447 9.850 1.00 98.75 156 ALA A N 1
ATOM 1247 C CA . ALA A 1 156 ? -3.512 13.260 8.701 1.00 98.75 156 ALA A CA 1
ATOM 1248 C C . ALA A 1 156 ? -3.072 12.395 7.505 1.00 98.75 156 ALA A C 1
ATOM 1250 O O . ALA A 1 156 ? -3.465 12.648 6.368 1.00 98.75 156 ALA A O 1
ATOM 1251 N N . ILE A 1 157 ? -2.314 11.323 7.759 1.00 98.88 157 ILE A N 1
ATOM 1252 C CA . ILE A 1 157 ? -1.978 10.337 6.725 1.00 98.88 157 ILE A CA 1
ATOM 1253 C C . ILE A 1 157 ? -3.256 9.657 6.217 1.00 98.88 157 ILE A C 1
ATOM 1255 O O . ILE A 1 157 ? -3.420 9.510 5.013 1.00 98.88 157 ILE A O 1
ATOM 1259 N N . ALA A 1 158 ? -4.186 9.274 7.096 1.00 98.81 158 ALA A N 1
ATOM 1260 C CA . ALA A 1 158 ? -5.433 8.624 6.692 1.00 98.81 158 ALA A CA 1
ATOM 1261 C C . ALA A 1 158 ? -6.294 9.504 5.772 1.00 98.81 158 ALA A C 1
ATOM 1263 O O . ALA A 1 158 ? -6.891 8.985 4.833 1.00 98.81 158 ALA A O 1
ATOM 1264 N N . GLU A 1 159 ? -6.338 10.815 6.015 1.00 98.56 159 GLU A N 1
ATOM 1265 C CA . GLU A 1 159 ? -6.992 11.784 5.129 1.00 98.56 159 GLU A CA 1
ATOM 1266 C C . GLU A 1 159 ? -6.308 11.844 3.757 1.00 98.56 159 GLU A C 1
ATOM 1268 O O . GLU A 1 159 ? -6.986 11.736 2.743 1.00 98.56 159 GLU A O 1
ATOM 1273 N N . ALA A 1 160 ? -4.974 11.902 3.705 1.00 98.69 160 ALA A N 1
ATOM 1274 C CA . ALA A 1 160 ? -4.246 11.878 2.435 1.00 98.69 160 ALA A CA 1
ATOM 1275 C C . ALA A 1 160 ? -4.425 10.552 1.665 1.00 98.69 160 ALA A C 1
ATOM 1277 O O . ALA A 1 160 ? -4.559 10.543 0.444 1.00 98.69 160 ALA A O 1
ATOM 1278 N N . LEU A 1 161 ? -4.439 9.411 2.360 1.00 98.69 161 LEU A N 1
ATOM 1279 C CA . LEU A 1 161 ? -4.615 8.108 1.715 1.00 98.69 161 LEU A CA 1
ATOM 1280 C C . LEU A 1 161 ? -6.058 7.838 1.287 1.00 98.69 161 LEU A C 1
ATOM 1282 O O . LEU A 1 161 ? -6.269 7.029 0.389 1.00 98.69 161 LEU A O 1
ATOM 1286 N N . ARG A 1 162 ? -7.048 8.500 1.892 1.00 98.69 162 ARG A N 1
ATOM 1287 C CA . ARG A 1 162 ? -8.427 8.463 1.399 1.00 98.69 162 ARG A CA 1
ATOM 1288 C C . ARG A 1 162 ? -8.499 8.994 -0.030 1.00 98.69 162 ARG A C 1
ATOM 1290 O O . ARG A 1 162 ? -9.120 8.341 -0.862 1.00 98.69 162 ARG A O 1
ATOM 1297 N N . ASP A 1 163 ? -7.856 10.126 -0.316 1.00 98.62 163 ASP A N 1
ATOM 1298 C CA . ASP A 1 163 ? -7.835 10.697 -1.669 1.00 98.62 163 ASP A CA 1
ATOM 1299 C C . ASP A 1 163 ? -7.205 9.713 -2.670 1.00 98.62 163 ASP A C 1
ATOM 1301 O O . ASP A 1 163 ? -7.742 9.487 -3.753 1.00 98.62 163 ASP A O 1
ATOM 1305 N N . GLU A 1 164 ? -6.119 9.039 -2.274 1.00 98.75 164 GLU A N 1
ATOM 1306 C CA . GLU A 1 164 ? -5.484 7.996 -3.089 1.00 98.75 164 GLU A CA 1
ATOM 1307 C C . GLU A 1 164 ? -6.401 6.786 -3.326 1.00 98.75 164 GLU A C 1
ATOM 1309 O O . GLU A 1 164 ? -6.515 6.289 -4.447 1.00 98.75 164 GLU A O 1
ATOM 1314 N N . ILE A 1 165 ? -7.083 6.308 -2.284 1.00 98.75 165 ILE A N 1
ATOM 1315 C CA . ILE A 1 165 ? -8.004 5.171 -2.381 1.00 98.75 165 ILE A CA 1
ATOM 1316 C C . ILE A 1 165 ? -9.209 5.526 -3.259 1.00 98.75 165 ILE A C 1
ATOM 1318 O O . ILE A 1 165 ? -9.617 4.713 -4.087 1.00 98.75 165 ILE A O 1
ATOM 1322 N N . GLN A 1 166 ? -9.749 6.739 -3.139 1.00 98.62 166 GLN A N 1
ATOM 1323 C CA . GLN A 1 166 ? -10.819 7.225 -4.010 1.00 98.62 166 GLN A CA 1
ATOM 1324 C C . GLN A 1 166 ? -10.345 7.382 -5.461 1.00 98.62 166 GLN A C 1
ATOM 1326 O O . GLN A 1 166 ? -11.103 7.091 -6.386 1.00 98.62 166 GLN A O 1
ATOM 1331 N N . ALA A 1 167 ? -9.087 7.775 -5.687 1.00 98.69 167 ALA A N 1
ATOM 1332 C CA . ALA A 1 167 ? -8.501 7.810 -7.024 1.00 98.69 167 ALA A CA 1
ATOM 1333 C C . ALA A 1 167 ? -8.354 6.400 -7.630 1.00 98.69 167 ALA A C 1
ATOM 1335 O O . ALA A 1 167 ? -8.643 6.210 -8.813 1.00 98.69 167 ALA A O 1
ATOM 1336 N N . LEU A 1 168 ? -7.964 5.398 -6.832 1.00 98.81 168 LEU A N 1
ATOM 1337 C CA . LEU A 1 168 ? -7.935 3.989 -7.247 1.00 98.81 168 LEU A CA 1
ATOM 1338 C C . LEU A 1 168 ? -9.338 3.452 -7.565 1.00 98.81 168 LEU A C 1
ATOM 1340 O O . LEU A 1 168 ? -9.524 2.801 -8.595 1.00 98.81 168 LEU A O 1
ATOM 1344 N N . ASP A 1 169 ? -10.326 3.762 -6.725 1.00 98.56 169 ASP A N 1
ATOM 1345 C CA . ASP A 1 169 ? -11.734 3.403 -6.938 1.00 98.56 169 ASP A CA 1
ATOM 1346 C C . ASP A 1 169 ? -12.260 4.016 -8.249 1.00 98.56 169 ASP A C 1
ATOM 1348 O O . ASP A 1 169 ? -12.772 3.312 -9.120 1.00 98.56 169 ASP A O 1
ATOM 1352 N N . ALA A 1 170 ? -12.002 5.309 -8.477 1.00 98.50 170 ALA A N 1
ATOM 1353 C CA . ALA A 1 170 ? -12.358 6.009 -9.713 1.00 98.50 170 ALA A CA 1
ATOM 1354 C C . ALA A 1 170 ? -11.618 5.474 -10.958 1.00 98.50 170 ALA A C 1
ATOM 1356 O O . ALA A 1 170 ? -12.166 5.497 -12.062 1.00 98.50 170 ALA A O 1
ATOM 1357 N N . ALA A 1 171 ? -10.399 4.948 -10.799 1.00 98.50 171 ALA A N 1
ATOM 1358 C CA . ALA A 1 171 ? -9.665 4.240 -11.853 1.00 98.50 171 ALA A CA 1
ATOM 1359 C C . ALA A 1 171 ? -10.216 2.820 -12.124 1.00 98.50 171 ALA A C 1
ATOM 1361 O O . ALA A 1 171 ? -9.765 2.119 -13.041 1.00 98.50 171 ALA A O 1
ATOM 1362 N N . GLY A 1 172 ? -11.218 2.395 -11.354 1.00 98.12 172 GLY A N 1
ATOM 1363 C CA . GLY A 1 172 ? -11.926 1.133 -11.490 1.00 98.12 172 GLY A CA 1
ATOM 1364 C C . GLY A 1 172 ? -11.238 -0.027 -10.778 1.00 98.12 172 GLY A C 1
ATOM 1365 O O . GLY A 1 172 ? -11.256 -1.142 -11.306 1.00 98.12 172 GLY A O 1
ATOM 1366 N N . ALA A 1 173 ? -10.582 0.216 -9.645 1.00 98.50 173 ALA A N 1
ATOM 1367 C CA . ALA A 1 173 ? -10.177 -0.855 -8.743 1.00 98.50 173 ALA A CA 1
ATOM 1368 C C . ALA A 1 173 ? -11.416 -1.531 -8.151 1.00 98.50 173 ALA A C 1
ATOM 1370 O O . ALA A 1 173 ? -12.181 -0.913 -7.430 1.00 98.50 173 ALA A O 1
ATOM 1371 N N . GLU A 1 174 ? -11.613 -2.815 -8.452 1.00 98.06 174 GLU A N 1
ATOM 1372 C CA . GLU A 1 174 ? -12.716 -3.601 -7.878 1.00 98.06 174 GLU A CA 1
ATOM 1373 C C . GLU A 1 174 ? -12.381 -4.099 -6.464 1.00 98.06 174 GLU A C 1
ATOM 1375 O O . GLU A 1 174 ? -13.276 -4.312 -5.646 1.00 98.06 174 GLU A O 1
ATOM 1380 N N . HIS A 1 175 ? -11.084 -4.256 -6.174 1.00 98.44 175 HIS A N 1
ATOM 1381 C CA . HIS A 1 175 ? -10.556 -4.692 -4.886 1.00 98.44 175 HIS A CA 1
ATOM 1382 C C . HIS A 1 175 ? -9.434 -3.756 -4.436 1.00 98.44 175 HIS A C 1
ATOM 1384 O O . HIS A 1 175 ? -8.453 -3.574 -5.165 1.00 98.44 175 HIS A O 1
ATOM 1390 N N . ILE A 1 176 ? -9.544 -3.217 -3.221 1.00 98.75 176 ILE A N 1
ATOM 1391 C CA . ILE A 1 176 ? -8.511 -2.372 -2.607 1.00 98.75 176 ILE A CA 1
ATOM 1392 C C . ILE A 1 176 ? -8.138 -2.948 -1.245 1.00 98.75 176 ILE A C 1
ATOM 1394 O O . ILE A 1 176 ? -8.983 -3.136 -0.372 1.00 98.75 176 ILE A O 1
ATOM 1398 N N . GLN A 1 177 ? -6.854 -3.221 -1.048 1.00 98.62 177 GLN A N 1
ATOM 1399 C CA . GLN A 1 177 ? -6.333 -3.772 0.191 1.00 98.62 177 GLN A CA 1
ATOM 1400 C C . GLN A 1 177 ? -5.457 -2.768 0.932 1.00 98.62 177 GLN A C 1
ATOM 1402 O O . GLN A 1 177 ? -4.476 -2.268 0.388 1.00 98.62 177 GLN A O 1
ATOM 1407 N N . VAL A 1 178 ? -5.772 -2.566 2.209 1.00 98.69 178 VAL A N 1
ATOM 1408 C CA . VAL A 1 178 ? -4.961 -1.833 3.173 1.00 98.69 178 VAL A CA 1
ATOM 1409 C C . VAL A 1 178 ? -4.094 -2.814 3.961 1.00 98.69 178 VAL A C 1
ATOM 1411 O O . VAL A 1 178 ? -4.592 -3.655 4.710 1.00 98.69 178 VAL A O 1
ATOM 1414 N N . ASN A 1 179 ? -2.784 -2.689 3.796 1.00 98.38 179 ASN A N 1
ATOM 1415 C CA . ASN A 1 179 ? -1.766 -3.430 4.527 1.00 98.38 179 ASN A CA 1
ATOM 1416 C C . ASN A 1 179 ? -1.404 -2.689 5.815 1.00 98.38 179 ASN A C 1
ATOM 1418 O O . ASN A 1 179 ? -0.690 -1.690 5.758 1.00 98.38 179 ASN A O 1
ATOM 1422 N N . ASP A 1 180 ? -1.859 -3.166 6.972 1.00 97.56 180 ASP A N 1
ATOM 1423 C CA . ASP A 1 180 ? -1.638 -2.480 8.251 1.00 97.56 180 ASP A CA 1
ATOM 1424 C C . ASP A 1 180 ? -1.043 -3.427 9.319 1.00 97.56 180 ASP A C 1
ATOM 1426 O O . ASP A 1 180 ? -1.702 -3.791 10.291 1.00 97.56 180 ASP A O 1
ATOM 1430 N N . PRO A 1 181 ? 0.204 -3.906 9.155 1.00 97.12 181 PRO A N 1
ATOM 1431 C CA . PRO A 1 181 ? 0.825 -4.868 10.072 1.00 97.12 181 PRO A CA 1
ATOM 1432 C C . PRO A 1 181 ? 1.121 -4.319 11.477 1.00 97.12 181 PRO A C 1
ATOM 1434 O O . PRO A 1 181 ? 1.226 -5.093 12.425 1.00 97.12 181 PRO A O 1
ATOM 1437 N N . MET A 1 182 ? 1.247 -3.002 11.670 1.00 97.50 182 MET A N 1
ATOM 1438 C CA . MET A 1 182 ? 1.531 -2.452 13.006 1.00 97.50 182 MET A CA 1
ATOM 1439 C C . MET A 1 182 ? 0.342 -2.543 13.967 1.00 97.50 182 MET A C 1
ATOM 1441 O O . MET A 1 182 ? 0.549 -2.526 15.179 1.00 97.50 182 MET A O 1
ATOM 1445 N N . ILE A 1 183 ? -0.887 -2.707 13.469 1.00 97.62 183 ILE A N 1
ATOM 1446 C CA . ILE A 1 183 ? -2.091 -2.732 14.316 1.00 97.62 183 ILE A CA 1
ATOM 1447 C C . ILE A 1 183 ? -2.078 -3.900 15.313 1.00 97.62 183 ILE A C 1
ATOM 1449 O O . ILE A 1 183 ? -2.490 -3.737 16.460 1.00 97.62 183 ILE A O 1
ATOM 1453 N N . VAL A 1 184 ? -1.535 -5.064 14.927 1.00 96.75 184 VAL A N 1
ATOM 1454 C CA . VAL A 1 184 ? -1.430 -6.231 15.822 1.00 96.75 184 VAL A CA 1
ATOM 1455 C C . VAL A 1 184 ? -0.334 -6.064 16.879 1.00 96.75 184 VAL A C 1
ATOM 1457 O O . VAL A 1 184 ? -0.336 -6.776 17.880 1.00 96.75 184 VAL A O 1
ATOM 1460 N N . ARG A 1 185 ? 0.567 -5.085 16.715 1.00 95.38 185 ARG A N 1
ATOM 1461 C CA . ARG A 1 185 ? 1.582 -4.693 17.710 1.00 95.38 185 ARG A CA 1
ATOM 1462 C C . ARG A 1 185 ? 1.153 -3.501 18.574 1.00 95.38 185 ARG A C 1
ATOM 1464 O O . ARG A 1 185 ? 1.887 -3.125 19.482 1.00 95.38 185 ARG A O 1
ATOM 1471 N N . SER A 1 186 ? -0.009 -2.907 18.307 1.00 95.81 186 SER A N 1
ATOM 1472 C CA . SER A 1 186 ? -0.489 -1.684 18.970 1.00 95.81 186 SER A CA 1
ATOM 1473 C C . SER A 1 186 ? -1.964 -1.788 19.363 1.00 95.81 186 SER A C 1
ATOM 1475 O O . SER A 1 186 ? -2.760 -0.872 19.169 1.00 95.81 186 SER A O 1
ATOM 1477 N N . LYS A 1 187 ? -2.343 -2.949 19.910 1.00 94.44 187 LYS A N 1
ATOM 1478 C CA . LYS A 1 187 ? -3.730 -3.291 20.276 1.00 94.44 187 LYS A CA 1
ATOM 1479 C C . LYS A 1 187 ? -4.324 -2.355 21.338 1.00 94.44 187 LYS A C 1
ATOM 1481 O O . LYS A 1 187 ? -5.540 -2.221 21.428 1.00 94.44 187 LYS A O 1
ATOM 1486 N N . ASP A 1 188 ? -3.480 -1.708 22.135 1.00 95.69 188 ASP A N 1
ATOM 1487 C CA . ASP A 1 188 ? -3.856 -0.688 23.116 1.00 95.69 188 ASP A CA 1
ATOM 1488 C C . ASP A 1 188 ? -4.381 0.606 22.469 1.00 95.69 188 ASP A C 1
ATOM 1490 O O . ASP A 1 188 ? -5.144 1.340 23.094 1.00 95.69 188 ASP A O 1
ATOM 1494 N N . ASP A 1 189 ? -4.065 0.838 21.193 1.00 96.81 189 ASP A N 1
ATOM 1495 C CA . ASP A 1 189 ? -4.463 2.020 20.423 1.00 96.81 189 ASP A CA 1
ATOM 1496 C C . ASP A 1 189 ? -5.612 1.732 19.435 1.00 96.81 189 ASP A C 1
ATOM 1498 O O . ASP A 1 189 ? -5.763 2.358 18.380 1.00 96.81 189 ASP A O 1
ATOM 1502 N N . VAL A 1 190 ? -6.468 0.765 19.784 1.00 96.94 190 VAL A N 1
ATOM 1503 C CA . VAL A 1 190 ? -7.606 0.308 18.965 1.00 96.94 190 VAL A CA 1
ATOM 1504 C C . VAL A 1 190 ? -8.506 1.451 18.485 1.00 96.94 190 VAL A C 1
ATOM 1506 O O . VAL A 1 190 ? -9.071 1.405 17.390 1.00 96.94 190 VAL A O 1
ATOM 1509 N N . ARG A 1 191 ? -8.631 2.513 19.292 1.00 96.88 191 ARG A N 1
ATOM 1510 C CA . ARG A 1 191 ? -9.433 3.687 18.949 1.00 96.88 191 ARG A CA 1
ATOM 1511 C C . ARG A 1 191 ? -8.849 4.422 17.746 1.00 96.88 191 ARG A C 1
ATOM 1513 O O . ARG A 1 191 ? -9.614 4.744 16.838 1.00 96.88 191 ARG A O 1
ATOM 1520 N N . THR A 1 192 ? -7.545 4.687 17.738 1.00 98.12 192 THR A N 1
ATOM 1521 C CA . THR A 1 192 ? -6.872 5.371 16.627 1.00 98.12 192 THR A CA 1
ATOM 1522 C C . THR A 1 192 ? -6.908 4.503 15.381 1.00 98.12 192 THR A C 1
ATOM 1524 O O . THR A 1 192 ? -7.340 4.988 14.341 1.00 98.12 192 THR A O 1
ATOM 1527 N N . ILE A 1 193 ? -6.584 3.210 15.509 1.00 98.31 193 ILE A N 1
ATOM 1528 C CA . ILE A 1 193 ? -6.620 2.236 14.404 1.00 98.31 193 ILE A CA 1
ATOM 1529 C C . ILE A 1 193 ? -7.988 2.242 13.708 1.00 98.31 193 ILE A C 1
ATOM 1531 O O . ILE A 1 193 ? -8.087 2.368 12.488 1.00 98.31 193 ILE A O 1
ATOM 1535 N N . ARG A 1 194 ? -9.079 2.165 14.478 1.00 98.06 194 ARG A N 1
ATOM 1536 C CA . ARG A 1 194 ? -10.430 2.191 13.906 1.00 98.06 194 ARG A CA 1
ATOM 1537 C C . ARG A 1 194 ? -10.733 3.522 13.216 1.00 98.06 194 ARG A C 1
ATOM 1539 O O . ARG A 1 194 ? -11.346 3.538 12.154 1.00 98.06 194 ARG A O 1
ATOM 1546 N N . ARG A 1 195 ? -10.314 4.651 13.801 1.00 98.38 195 ARG A N 1
ATOM 1547 C CA . ARG A 1 195 ? -10.529 5.980 13.203 1.00 98.38 195 ARG A C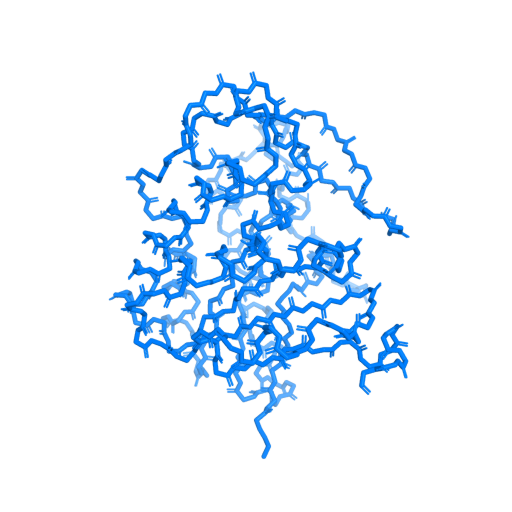A 1
ATOM 1548 C C . ARG A 1 195 ? -9.762 6.148 11.892 1.00 98.38 195 ARG A C 1
ATOM 1550 O O . ARG A 1 195 ? -10.325 6.708 10.957 1.00 98.38 195 ARG A O 1
ATOM 1557 N N . THR A 1 196 ? -8.522 5.669 11.812 1.00 98.50 196 THR A N 1
ATOM 1558 C CA . THR A 1 196 ? -7.716 5.758 10.589 1.00 98.50 196 THR A CA 1
ATOM 1559 C C . THR A 1 196 ? -8.310 4.901 9.483 1.00 98.50 196 THR A C 1
ATOM 1561 O O . THR A 1 196 ? -8.496 5.405 8.383 1.00 98.50 196 THR A O 1
ATOM 1564 N N . LEU A 1 197 ? -8.709 3.659 9.781 1.00 98.56 197 LEU A N 1
ATOM 1565 C CA . LEU A 1 197 ? -9.357 2.775 8.806 1.00 98.56 197 LEU A CA 1
ATOM 1566 C C . LEU A 1 197 ? -10.703 3.331 8.325 1.00 98.56 197 LEU A C 1
ATOM 1568 O O . LEU A 1 197 ? -10.955 3.369 7.124 1.00 98.56 197 LEU A O 1
ATOM 1572 N N . ASN A 1 198 ? -11.536 3.843 9.237 1.00 98.38 198 ASN A N 1
ATOM 1573 C CA . ASN A 1 198 ? -12.789 4.502 8.863 1.00 98.38 198 ASN A CA 1
ATOM 1574 C C . ASN A 1 198 ? -12.550 5.728 7.987 1.00 98.38 198 ASN A C 1
ATOM 1576 O O . ASN A 1 198 ? -13.340 5.981 7.088 1.00 98.38 198 ASN A O 1
ATOM 1580 N N . SER A 1 199 ? -11.484 6.492 8.241 1.00 98.31 199 SER A N 1
ATOM 1581 C CA . SER A 1 199 ? -11.170 7.635 7.392 1.00 98.31 199 SER A CA 1
ATOM 1582 C C . SER A 1 199 ? -10.680 7.187 6.013 1.00 98.31 199 SER A C 1
ATOM 1584 O O . SER A 1 199 ? -11.196 7.641 5.005 1.00 98.31 199 SER A O 1
ATOM 1586 N N . MET A 1 200 ? -9.741 6.246 5.940 1.00 98.38 200 MET A N 1
ATOM 1587 C CA . MET A 1 200 ? -9.192 5.784 4.661 1.00 98.38 200 MET A CA 1
ATOM 1588 C C . MET A 1 200 ? -10.254 5.191 3.726 1.00 98.38 200 MET A C 1
ATOM 1590 O O . MET A 1 200 ? -10.173 5.373 2.516 1.00 98.38 200 MET A O 1
ATOM 1594 N N . LEU A 1 201 ? -11.225 4.461 4.281 1.00 98.31 201 LEU A N 1
ATOM 1595 C CA . LEU A 1 201 ? -12.172 3.652 3.508 1.00 98.31 201 LEU A CA 1
ATOM 1596 C C . LEU A 1 201 ? -13.537 4.318 3.285 1.00 98.31 201 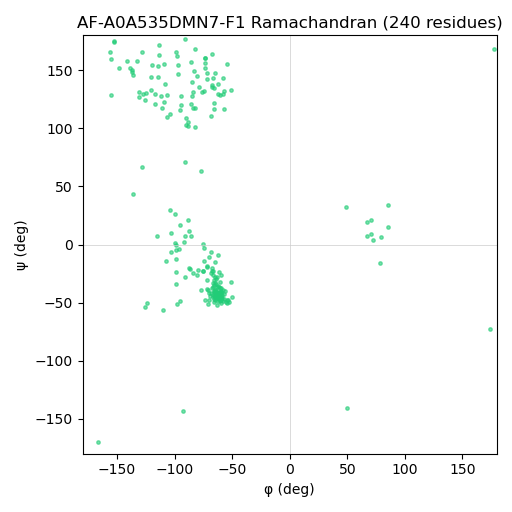LEU A C 1
ATOM 1598 O O . LEU A 1 201 ? -14.419 3.719 2.672 1.00 98.31 201 LEU A O 1
ATOM 1602 N N . ASP A 1 202 ? -13.754 5.525 3.800 1.00 96.56 202 ASP A N 1
ATOM 1603 C CA . ASP A 1 202 ? -15.063 6.165 3.717 1.00 96.56 202 ASP A CA 1
ATOM 1604 C C . ASP A 1 202 ? -15.353 6.723 2.309 1.00 96.56 202 ASP A C 1
ATOM 1606 O O . ASP A 1 202 ? -14.534 7.403 1.680 1.00 96.56 202 ASP A O 1
ATOM 1610 N N . GLY A 1 203 ? -16.550 6.396 1.814 1.00 94.62 203 GLY A N 1
ATOM 1611 C CA . GLY A 1 203 ? -17.021 6.723 0.466 1.00 94.62 203 GLY A CA 1
ATOM 1612 C C . GLY A 1 203 ? -16.499 5.819 -0.658 1.00 94.62 203 GLY A C 1
ATOM 1613 O O . GLY A 1 203 ? -16.760 6.123 -1.817 1.00 94.62 203 GLY A O 1
ATOM 1614 N N . VAL A 1 204 ? -15.781 4.737 -0.344 1.00 97.06 204 VAL A N 1
ATOM 1615 C CA . VAL A 1 204 ? -15.193 3.826 -1.342 1.00 97.06 204 VAL A CA 1
ATOM 1616 C C . VAL A 1 204 ? -16.218 2.789 -1.797 1.00 97.06 204 VAL A C 1
ATOM 1618 O O . VAL A 1 204 ? -16.874 2.159 -0.966 1.00 97.06 204 VAL A O 1
ATOM 1621 N N . SER A 1 205 ? -16.360 2.608 -3.112 1.00 97.50 205 SER A N 1
ATOM 1622 C CA . SER A 1 205 ? -17.307 1.655 -3.703 1.00 97.50 205 SER A CA 1
ATOM 1623 C C . SER A 1 205 ? -16.717 0.261 -3.953 1.00 97.50 205 SER A C 1
ATOM 1625 O O . SER A 1 205 ? -17.455 -0.726 -3.908 1.00 97.50 205 SER A O 1
ATOM 1627 N N . ALA A 1 206 ? -15.401 0.171 -4.170 1.00 98.00 206 ALA A N 1
ATOM 1628 C CA . ALA A 1 206 ? -14.652 -1.079 -4.271 1.00 98.00 206 ALA A CA 1
ATOM 1629 C C . ALA A 1 206 ? -14.835 -2.005 -3.051 1.00 98.00 206 ALA A C 1
ATOM 1631 O O . ALA A 1 206 ? -15.054 -1.557 -1.924 1.00 98.00 206 ALA A O 1
ATOM 1632 N N . GLU A 1 207 ? -14.642 -3.315 -3.245 1.00 98.38 207 GLU A N 1
ATOM 1633 C CA . GLU A 1 207 ? -14.515 -4.259 -2.130 1.00 98.38 207 GLU A CA 1
ATOM 1634 C C . GLU A 1 207 ? -13.191 -3.974 -1.401 1.00 98.38 207 GLU A C 1
ATOM 1636 O O . GLU A 1 207 ? -12.100 -4.195 -1.935 1.00 98.38 207 GLU A O 1
ATOM 1641 N N . THR A 1 208 ? -13.279 -3.460 -0.176 1.00 98.38 208 THR A N 1
ATOM 1642 C CA . THR A 1 208 ? -12.101 -3.081 0.611 1.00 98.38 208 THR A CA 1
ATOM 1643 C C . THR A 1 208 ? -11.705 -4.175 1.596 1.00 98.38 208 THR A C 1
ATOM 1645 O O . THR A 1 208 ? -12.553 -4.884 2.145 1.00 98.38 208 THR A O 1
ATOM 1648 N N . GLY A 1 209 ? -10.405 -4.315 1.851 1.00 98.00 209 GLY A N 1
ATOM 1649 C CA . GLY A 1 209 ? -9.895 -5.248 2.849 1.00 98.00 209 GLY A CA 1
ATOM 1650 C C . GLY A 1 209 ? -8.780 -4.678 3.713 1.00 98.00 209 GLY A C 1
ATOM 1651 O O . GLY A 1 209 ? -7.983 -3.878 3.237 1.00 98.00 209 GLY A O 1
ATOM 1652 N N . VAL A 1 210 ? -8.697 -5.120 4.967 1.00 98.44 210 VAL A N 1
ATOM 1653 C CA . VAL A 1 210 ? -7.630 -4.760 5.915 1.00 98.44 210 VAL A CA 1
ATOM 1654 C C . VAL A 1 210 ? -6.864 -6.016 6.289 1.00 98.44 210 VAL A C 1
ATOM 1656 O O . VAL A 1 210 ? -7.447 -6.985 6.772 1.00 98.44 210 VAL A O 1
ATOM 1659 N N . TYR A 1 211 ? -5.562 -6.018 6.024 1.00 98.19 211 TYR A N 1
ATOM 1660 C CA . TYR A 1 211 ? -4.701 -7.185 6.171 1.00 98.19 211 TYR A CA 1
ATOM 1661 C C . TYR A 1 211 ? -3.597 -6.878 7.174 1.00 98.19 211 TYR A C 1
ATOM 1663 O O . TYR A 1 211 ? -2.946 -5.836 7.098 1.00 98.19 211 TYR A O 1
ATOM 1671 N N . SER A 1 212 ? -3.376 -7.805 8.103 1.00 97.00 212 SER A N 1
ATOM 1672 C CA . SER A 1 212 ? -2.327 -7.700 9.111 1.00 97.00 212 SER A CA 1
ATOM 1673 C C . SER A 1 212 ? -1.632 -9.043 9.318 1.00 97.00 212 SER A C 1
ATOM 1675 O O . SER A 1 212 ? -2.213 -10.102 9.076 1.00 97.00 212 SER A O 1
ATOM 1677 N N . TRP A 1 213 ? -0.366 -8.996 9.724 1.00 95.62 213 TRP A N 1
ATOM 1678 C CA . TRP A 1 213 ? 0.499 -10.167 9.863 1.00 95.62 213 TRP A CA 1
ATOM 1679 C C . TRP A 1 213 ? 1.582 -9.944 10.924 1.00 95.62 213 TRP A C 1
ATOM 1681 O O . TRP A 1 213 ? 1.700 -8.848 11.467 1.00 95.62 213 TRP A O 1
ATOM 1691 N N . PHE A 1 214 ? 2.366 -10.987 11.229 1.00 94.56 214 PHE A N 1
ATOM 1692 C CA . PHE A 1 214 ? 3.347 -11.012 12.332 1.00 94.56 214 PHE A CA 1
ATOM 1693 C C . PHE A 1 214 ? 2.738 -10.963 13.742 1.00 94.56 214 PHE A C 1
ATOM 1695 O O . PHE A 1 214 ? 3.429 -10.630 14.708 1.00 94.56 214 PHE A O 1
ATOM 1702 N N . GLY A 1 215 ? 1.456 -11.300 13.872 1.00 94.38 215 GLY A N 1
ATOM 1703 C CA . GLY A 1 215 ? 0.752 -11.357 15.146 1.00 94.38 215 GLY A CA 1
ATOM 1704 C C . GLY A 1 215 ? -0.722 -11.709 14.974 1.00 94.38 215 GLY A C 1
ATOM 1705 O O . GLY A 1 215 ? -1.251 -11.715 13.863 1.00 94.38 215 GLY A O 1
ATOM 1706 N N . ASP A 1 216 ? -1.380 -12.017 16.087 1.00 95.50 216 ASP A N 1
ATOM 1707 C CA . ASP A 1 216 ? -2.817 -12.277 16.138 1.00 95.50 216 ASP A CA 1
ATOM 1708 C C . ASP A 1 216 ? -3.628 -10.975 16.297 1.00 95.50 216 ASP A C 1
ATOM 1710 O O . ASP A 1 216 ? -3.150 -9.977 16.845 1.00 95.50 216 ASP A O 1
ATOM 1714 N N . ALA A 1 217 ? -4.893 -11.011 15.887 1.00 95.12 217 ALA A N 1
ATOM 1715 C CA . ALA A 1 217 ? -5.857 -9.923 16.016 1.00 95.12 217 ALA A CA 1
ATOM 1716 C C . ALA A 1 217 ? -6.751 -10.044 17.265 1.00 95.12 217 ALA A C 1
ATOM 1718 O O . ALA A 1 217 ? -7.787 -9.375 17.353 1.00 95.12 217 ALA A O 1
ATOM 1719 N N . LYS A 1 218 ? -6.390 -10.861 18.264 1.00 94.31 218 LYS A N 1
ATOM 1720 C CA . LYS A 1 218 ? -7.170 -11.003 19.501 1.00 94.31 218 LYS A CA 1
ATOM 1721 C C . LYS A 1 218 ? -7.313 -9.659 20.203 1.00 94.31 218 LYS A C 1
ATOM 1723 O O . LYS A 1 218 ? -6.335 -8.946 20.415 1.00 94.31 218 LYS A O 1
ATOM 1728 N N . GLY A 1 219 ? -8.547 -9.310 20.559 1.00 92.75 219 GLY A N 1
ATOM 1729 C CA . GLY A 1 219 ? -8.897 -8.009 21.143 1.00 92.75 219 GLY A CA 1
ATOM 1730 C C . GLY A 1 219 ? -9.004 -6.861 20.131 1.00 92.75 219 GLY A C 1
ATOM 1731 O O . GLY A 1 219 ? -9.621 -5.850 20.446 1.00 92.75 219 GLY A O 1
ATOM 1732 N N . LEU A 1 220 ? -8.485 -7.032 18.913 1.00 95.38 220 LEU A N 1
ATOM 1733 C CA . LEU A 1 220 ? -8.568 -6.054 17.829 1.00 95.38 220 LEU A CA 1
ATOM 1734 C C . LEU A 1 220 ? -9.697 -6.383 16.839 1.00 95.38 220 LEU A C 1
ATOM 1736 O O . LEU A 1 220 ? -10.341 -5.471 16.327 1.00 95.38 220 LEU A O 1
ATOM 1740 N N . LEU A 1 221 ? -9.975 -7.671 16.610 1.00 94.25 221 LEU A N 1
ATOM 1741 C CA . LEU A 1 221 ? -10.945 -8.139 15.617 1.00 94.25 221 LEU A CA 1
ATOM 1742 C C . LEU A 1 221 ? -12.326 -7.458 15.711 1.00 94.25 221 LEU A C 1
ATOM 1744 O O . LEU A 1 221 ? -12.802 -7.021 14.666 1.00 94.25 221 LEU A O 1
ATOM 1748 N N . PRO A 1 222 ? -12.954 -7.269 16.895 1.00 94.75 222 PRO A N 1
ATOM 1749 C CA . PRO A 1 222 ? -14.230 -6.553 16.972 1.00 94.75 222 PRO A CA 1
ATOM 1750 C C . PRO A 1 222 ? -14.162 -5.140 16.378 1.00 94.75 222 PRO A C 1
ATOM 1752 O O . PRO A 1 222 ? -15.061 -4.731 15.656 1.00 94.75 222 PRO A O 1
ATOM 1755 N N . ALA A 1 223 ? -13.064 -4.417 16.612 1.00 94.25 223 ALA A N 1
ATOM 1756 C CA . ALA A 1 223 ? -12.892 -3.074 16.074 1.00 94.25 223 ALA A CA 1
ATOM 1757 C C . ALA A 1 223 ? -12.637 -3.063 14.562 1.00 94.25 223 ALA A C 1
ATOM 1759 O O . ALA A 1 223 ? -13.027 -2.098 13.914 1.00 94.25 223 ALA A O 1
ATOM 1760 N N . LEU A 1 224 ? -12.005 -4.107 14.008 1.00 95.94 224 LEU A N 1
ATOM 1761 C CA . LEU A 1 224 ? -11.818 -4.257 12.559 1.00 95.94 224 LEU A CA 1
ATOM 1762 C C . LEU A 1 224 ? -13.139 -4.570 11.849 1.00 95.94 224 LEU A C 1
ATOM 1764 O O . LEU A 1 224 ? -13.394 -4.025 10.778 1.00 95.94 224 LEU A O 1
ATOM 1768 N N . LEU A 1 225 ? -13.989 -5.397 12.465 1.00 96.00 225 LEU A N 1
ATOM 1769 C CA . LEU A 1 225 ? -15.328 -5.718 11.954 1.00 96.00 225 LEU A CA 1
ATOM 1770 C C . LEU A 1 225 ? -16.276 -4.506 11.967 1.00 96.00 225 LEU A C 1
ATOM 1772 O O . LEU A 1 225 ? -17.218 -4.468 11.184 1.00 96.00 225 LEU A O 1
ATOM 1776 N N . ASP A 1 226 ? -16.000 -3.509 12.811 1.00 95.50 226 ASP A N 1
ATOM 1777 C CA . ASP A 1 226 ? -16.729 -2.234 12.882 1.00 95.50 226 ASP A CA 1
ATOM 1778 C C . ASP A 1 226 ? -16.190 -1.157 11.907 1.00 95.50 226 ASP A C 1
ATOM 1780 O O . ASP A 1 226 ? -16.536 0.026 12.028 1.00 95.50 226 ASP A O 1
ATOM 1784 N N . THR A 1 227 ? -15.317 -1.528 10.964 1.00 96.62 227 THR A N 1
ATOM 1785 C CA . THR A 1 227 ? -14.835 -0.640 9.888 1.00 96.62 227 THR A CA 1
ATOM 1786 C C . THR A 1 227 ? -15.591 -0.883 8.574 1.00 96.62 227 THR A C 1
ATOM 1788 O O . THR A 1 227 ? -16.239 -1.918 8.433 1.00 96.62 227 THR A O 1
ATOM 1791 N N . PRO A 1 228 ? -15.498 0.016 7.572 1.00 96.75 228 PRO A N 1
ATOM 1792 C CA . PRO A 1 228 ? -16.059 -0.224 6.239 1.00 96.75 228 PRO A CA 1
ATOM 1793 C C . PRO A 1 228 ? -15.455 -1.417 5.477 1.00 96.75 228 PRO A C 1
ATOM 1795 O O . PRO A 1 228 ? -15.961 -1.772 4.414 1.00 96.75 228 PRO A O 1
ATOM 1798 N N . ALA A 1 229 ? -14.368 -2.017 5.975 1.00 97.25 229 ALA A N 1
ATOM 1799 C CA . ALA A 1 229 ? -13.695 -3.122 5.307 1.00 97.25 229 ALA A CA 1
ATOM 1800 C C . ALA A 1 229 ? -14.610 -4.347 5.173 1.00 97.25 229 ALA A C 1
ATOM 1802 O O . ALA A 1 229 ? -15.177 -4.838 6.146 1.00 97.25 229 ALA A O 1
ATOM 1803 N N . SER A 1 230 ? -14.698 -4.890 3.960 1.00 97.00 230 SER A N 1
ATOM 1804 C CA . SER A 1 230 ? -15.462 -6.109 3.662 1.00 97.00 230 SER A CA 1
ATOM 1805 C C . SER A 1 230 ? -14.653 -7.390 3.887 1.00 97.00 230 SER A C 1
ATOM 1807 O O . SER A 1 230 ? -15.222 -8.469 4.050 1.00 97.00 230 SER A O 1
ATOM 1809 N N . VAL A 1 231 ? -13.321 -7.286 3.884 1.00 97.62 231 VAL A N 1
ATOM 1810 C CA . VAL A 1 231 ? -12.401 -8.421 4.029 1.00 97.62 231 VAL A CA 1
ATOM 1811 C C . VAL A 1 231 ? -11.395 -8.149 5.143 1.00 97.62 231 VAL A C 1
ATOM 1813 O O . VAL A 1 231 ? -10.716 -7.128 5.130 1.00 97.62 231 VAL A O 1
ATOM 1816 N N . ILE A 1 232 ? -11.237 -9.089 6.076 1.00 97.88 232 ILE A N 1
ATOM 1817 C CA . ILE A 1 232 ? -10.186 -9.043 7.100 1.00 97.88 232 ILE A CA 1
ATOM 1818 C C . ILE A 1 232 ? -9.169 -10.152 6.814 1.00 97.88 232 ILE A C 1
ATOM 1820 O O . ILE A 1 232 ? -9.512 -11.334 6.823 1.00 97.88 232 ILE A O 1
ATOM 1824 N N . GLY A 1 233 ? -7.924 -9.767 6.540 1.00 97.44 233 GLY A N 1
ATOM 1825 C CA . GLY A 1 233 ? -6.805 -10.681 6.329 1.00 97.44 233 GLY A CA 1
ATOM 1826 C C . GLY A 1 233 ? -6.024 -10.910 7.619 1.00 97.44 233 GLY A C 1
ATOM 1827 O O . GLY A 1 233 ? -5.486 -9.959 8.187 1.00 97.44 233 GLY A O 1
ATOM 1828 N N . LEU A 1 234 ? -5.949 -12.168 8.058 1.00 97.25 234 LEU A N 1
ATOM 1829 C CA . LEU A 1 234 ? -5.289 -12.585 9.297 1.00 97.25 234 LEU A CA 1
ATOM 1830 C C . LEU A 1 234 ? -4.156 -13.579 9.020 1.00 97.25 234 LEU A C 1
ATOM 1832 O O . LEU A 1 234 ? -4.261 -14.442 8.146 1.00 97.25 234 LEU A O 1
ATOM 1836 N N . ASP A 1 235 ? -3.089 -13.482 9.807 1.00 96.38 235 ASP A N 1
ATOM 1837 C CA . ASP A 1 235 ? -1.950 -14.398 9.773 1.00 96.38 235 ASP A CA 1
ATOM 1838 C C . ASP A 1 235 ? -2.182 -15.598 10.701 1.00 96.38 235 ASP A C 1
ATOM 1840 O O . ASP A 1 235 ? -2.004 -15.508 11.911 1.00 96.38 235 ASP A O 1
ATOM 1844 N N . PHE A 1 236 ? -2.541 -16.746 10.130 1.00 96.12 236 PHE A N 1
ATOM 1845 C CA . PHE A 1 236 ? -2.725 -18.004 10.869 1.00 96.12 236 PHE A CA 1
ATOM 1846 C C . PHE A 1 236 ? -1.428 -18.809 11.074 1.00 96.12 236 PHE A C 1
ATOM 1848 O O . PHE A 1 236 ? -1.479 -19.950 11.531 1.00 96.12 236 PHE A O 1
ATOM 1855 N N . VAL A 1 237 ? -0.262 -18.253 10.726 1.00 95.44 237 VAL A N 1
ATOM 1856 C CA . VAL A 1 237 ? 1.047 -18.879 10.964 1.00 95.44 237 VAL A CA 1
ATOM 1857 C C . VAL A 1 237 ? 1.678 -18.318 12.236 1.00 95.44 237 VAL A C 1
ATOM 1859 O O . VAL A 1 237 ? 2.082 -19.090 13.103 1.00 95.44 237 VAL A O 1
ATOM 1862 N N . GLN A 1 238 ? 1.762 -16.990 12.364 1.00 93.75 238 GLN A N 1
ATOM 1863 C CA . GLN A 1 238 ? 2.301 -16.332 13.564 1.00 93.75 238 GLN A CA 1
ATOM 1864 C C . GLN A 1 238 ? 1.205 -15.851 14.523 1.00 93.75 238 GLN A C 1
ATOM 1866 O O . GLN A 1 238 ? 1.456 -15.725 15.720 1.00 93.75 238 GLN A O 1
ATOM 1871 N N . GLY A 1 239 ? -0.015 -15.620 14.034 1.00 92.88 239 GLY A N 1
ATOM 1872 C CA . GLY A 1 239 ? -1.175 -15.272 14.853 1.00 92.88 239 GLY A CA 1
ATOM 1873 C C . GLY A 1 239 ? -1.955 -16.507 15.297 1.00 92.88 239 GLY A C 1
ATOM 1874 O O . GLY A 1 239 ? -3.060 -16.757 14.826 1.00 92.88 239 GLY A O 1
ATOM 1875 N N . LEU A 1 240 ? -1.379 -17.283 16.217 1.00 91.50 240 LEU A N 1
ATOM 1876 C CA . LEU A 1 240 ? -1.959 -18.547 16.705 1.00 91.50 240 LEU A CA 1
ATOM 1877 C C . LEU A 1 240 ? -3.283 -18.383 17.479 1.00 91.50 240 LEU A C 1
ATOM 1879 O O . LEU A 1 240 ? -3.988 -19.363 17.698 1.00 91.50 240 LEU A O 1
ATOM 1883 N N . ASP A 1 241 ? -3.599 -17.153 17.882 1.00 91.75 241 ASP A N 1
ATOM 1884 C CA . ASP A 1 241 ? -4.741 -16.773 18.722 1.00 91.75 241 ASP A CA 1
ATOM 1885 C C . ASP A 1 241 ? -5.904 -16.136 17.920 1.00 91.75 241 ASP A C 1
ATOM 1887 O O . ASP A 1 241 ? -6.816 -15.561 18.522 1.00 91.75 241 ASP A O 1
ATOM 1891 N N . ASN A 1 242 ? -5.841 -16.191 16.581 1.00 88.88 242 ASN A N 1
ATOM 1892 C CA . ASN A 1 242 ? -6.870 -15.675 15.663 1.00 88.88 242 ASN A CA 1
ATOM 1893 C C . ASN A 1 242 ? -8.172 -16.486 15.670 1.00 88.88 242 ASN A C 1
ATOM 1895 O O . ASN A 1 242 ? -8.114 -17.727 15.819 1.00 88.88 242 ASN A O 1
#